Protein AF-0000000082893632 (afdb_homodimer)

Foldseek 3Di:
DDWDPCLVVQQVVVVVQLCVLLFAQDLVSNLVSQQVQAAQFQAWEAEANDIDGGSVVVSVVSSVDNFRGKDKDWDDKDWDTDRQHKIKIKTWIWIDTDPDDIFIKIKIFIWDDDPNGTHTRYMYIDTPDDPD/DDWDPCLVVQQVVVVVQLCVLLFAQDLVSNLVSQQVQAAQFQAWEAEANDIDGGSVVVSVVSSVDNFRGKDKDWDDKDWDTDPQHKIKIKTWIWIDTDPDDIFIKIKIFIWDDDPNGTHTRYMYIDTPDDPD

pLDDT: mean 96.24, std 5.67, range [50.91, 98.96]

Organism: Panagrellus redivivus (NCBI:txid6233)

Nearest PDB structures (foldseek):
  1ask-assembly1_B  TM=9.430E-01  e=9.026E-13  Rattus norvegicus
  1ar0-assembly1_B  TM=9.396E-01  e=1.443E-12  Rattus norvegicus
  1jb5-assembly1_B  TM=9.223E-01  e=3.282E-12  Rattus norvegicus
  1qma-assembly1_A  TM=9.143E-01  e=2.752E-12  Rattus norvegicus
  1jb2-assembly1_B  TM=9.228E-01  e=7.464E-12  Rattus norvegicus

Secondary structure (DSSP, 8-state):
----TTHHHHHHHHHHHHHHHHS-S-HHHHHHHHGGGB-TTT-EEEETTEEEESHHHHHHHHHH---S-EEEEEEEEEEEE-TTS-EEEEEEEEEEETTSPPEEEEEEEEEEEETTEEEEEEEEEEE-----/----TTHHHHHHHHHHHHHHHHS-S-HHHHHHHHGGGB-TTT-EEEETTEEEESHHHHHHHHHH---S-EEEEEEEEEEEE-TTS-EEEEEEEEEEETTSPPEEEEEEEEEEEETTEEEEEEEEEEE-----

Sequence (264 aa):
MAYNPDFATIAEQFVAHYYGTFDVADANQRIAGLSPLYDPTNSYVTFEGNQVCGREAILQRAASLTFREIKRAVTKTDSQPLPDGSVLVSVLGQLKTDDDPINSYTQVFLLRPANGSFFIANEIFRLVLHDLMAYNPDFATIAEQFVAHYYGTFDVADANQRIAGLSPLYDPTNSYVTFEGNQVCGREAILQRAASLTFREIKRAVTKTDSQPLPDGSVLVSVLGQLKTDDDPINSYTQVFLLRPANGSFFIANEIFRLVLHDL

Structure (mmCIF, N/CA/C/O backbone):
data_AF-0000000082893632-model_v1
#
loop_
_entity.id
_entity.type
_entity.pdbx_description
1 polymer 'NTF2-related export protein'
#
loop_
_atom_site.group_PDB
_atom_site.id
_atom_site.type_symbol
_atom_site.label_atom_id
_atom_site.label_alt_id
_atom_site.label_comp_id
_atom_site.label_asym_id
_atom_site.label_entity_id
_atom_site.label_seq_id
_atom_site.pdbx_PDB_ins_code
_atom_site.Cartn_x
_atom_site.Cartn_y
_atom_site.Cartn_z
_atom_site.occupancy
_atom_site.B_iso_or_equiv
_atom_site.auth_seq_id
_atom_site.auth_comp_id
_atom_site.auth_asym_id
_atom_site.auth_atom_id
_atom_site.pdbx_PDB_model_num
ATOM 1 N N . MET A 1 1 ? -21.922 -3.132 -6.876 1 66.11 1 MET A N 1
ATOM 2 C CA . MET A 1 1 ? -20.531 -2.736 -6.672 1 66.11 1 MET A CA 1
ATOM 3 C C . MET A 1 1 ? -20.255 -1.375 -7.302 1 66.11 1 MET A C 1
ATOM 5 O O . MET A 1 1 ? -20.647 -1.123 -8.442 1 66.11 1 MET A O 1
ATOM 9 N N . ALA A 1 2 ? -20.041 -0.383 -6.503 1 84.97 2 ALA A N 1
ATOM 10 C CA . ALA A 1 2 ? -19.888 1.003 -6.938 1 84.97 2 ALA A CA 1
ATOM 11 C C . ALA A 1 2 ? -18.415 1.39 -7.029 1 84.97 2 ALA A C 1
ATOM 13 O O . ALA A 1 2 ? -17.914 2.153 -6.199 1 84.97 2 ALA A O 1
ATOM 14 N N . TYR A 1 3 ? -17.832 0.839 -8.012 1 93.38 3 TYR A N 1
ATOM 15 C CA . TYR A 1 3 ? -16.469 1.276 -8.293 1 93.38 3 TYR A CA 1
ATOM 16 C C . TYR A 1 3 ? -16.454 2.703 -8.828 1 93.38 3 TYR A C 1
ATOM 18 O O . TYR A 1 3 ? -17.238 3.049 -9.714 1 93.38 3 TYR A O 1
ATOM 26 N N . ASN A 1 4 ? -15.635 3.494 -8.217 1 94.47 4 ASN A N 1
ATOM 27 C CA . ASN A 1 4 ? -15.508 4.86 -8.715 1 94.47 4 ASN A CA 1
ATOM 28 C C . ASN A 1 4 ? -14.684 4.914 -9.998 1 94.47 4 ASN A C 1
ATOM 30 O O . ASN A 1 4 ? -13.487 4.623 -9.985 1 94.47 4 ASN A O 1
ATOM 34 N N . PRO A 1 5 ? -15.232 5.249 -11.069 1 94.31 5 PRO A N 1
ATOM 35 C CA . PRO A 1 5 ? -14.49 5.241 -12.332 1 94.31 5 PRO A CA 1
ATOM 36 C C . PRO A 1 5 ? -13.392 6.301 -12.379 1 94.31 5 PRO A C 1
ATOM 38 O O . PRO A 1 5 ? -12.48 6.216 -13.205 1 94.31 5 PRO A O 1
ATOM 41 N N . ASP A 1 6 ? -13.447 7.31 -11.503 1 96.74 6 ASP A N 1
ATOM 42 C CA . ASP A 1 6 ? -12.479 8.402 -11.504 1 96.74 6 ASP A CA 1
ATOM 43 C C . ASP A 1 6 ? -11.397 8.178 -10.449 1 96.74 6 ASP A C 1
ATOM 45 O O . ASP A 1 6 ? -10.783 9.133 -9.969 1 96.74 6 ASP A O 1
ATOM 49 N N . PHE A 1 7 ? -11.209 6.933 -10.05 1 98 7 PHE A N 1
ATOM 50 C CA . PHE A 1 7 ? -10.321 6.625 -8.935 1 98 7 PHE A CA 1
ATOM 51 C C . PHE A 1 7 ? -8.909 7.127 -9.214 1 98 7 PHE A C 1
ATOM 53 O O . PHE A 1 7 ? -8.215 7.579 -8.301 1 98 7 PHE A O 1
ATOM 60 N N . ALA A 1 8 ? -8.439 7.086 -10.469 1 97.87 8 ALA A N 1
ATOM 61 C CA . ALA A 1 8 ? -7.087 7.533 -10.793 1 97.87 8 ALA A CA 1
ATOM 62 C C . ALA A 1 8 ? -6.947 9.041 -10.602 1 97.87 8 ALA A C 1
ATOM 64 O O . ALA A 1 8 ? -5.951 9.513 -10.049 1 97.87 8 ALA A O 1
ATOM 65 N N . THR A 1 9 ? -7.908 9.773 -11.08 1 97.99 9 THR A N 1
ATOM 66 C CA . THR A 1 9 ? -7.916 11.223 -10.919 1 97.99 9 THR A CA 1
ATOM 67 C C . THR A 1 9 ? -7.997 11.603 -9.443 1 97.99 9 THR A C 1
ATOM 69 O O . THR A 1 9 ? -7.285 12.5 -8.987 1 97.99 9 THR A O 1
ATOM 72 N N . ILE A 1 10 ? -8.818 10.918 -8.722 1 98.01 10 ILE A N 1
ATOM 73 C CA . ILE A 1 10 ? -8.964 11.146 -7.289 1 98.01 10 ILE A CA 1
ATOM 74 C C . ILE A 1 10 ? -7.625 10.919 -6.591 1 98.01 10 ILE A C 1
ATOM 76 O O . ILE A 1 10 ? -7.199 11.734 -5.77 1 98.01 10 ILE A O 1
ATOM 80 N N . ALA A 1 11 ? -6.986 9.83 -6.922 1 98.62 11 ALA A N 1
ATOM 81 C CA . ALA A 1 11 ? -5.701 9.497 -6.313 1 98.62 11 ALA A CA 1
ATOM 82 C C . ALA A 1 11 ? -4.671 10.593 -6.573 1 98.62 11 ALA A C 1
ATOM 84 O O . ALA A 1 11 ? -3.985 11.041 -5.651 1 98.62 11 ALA A O 1
ATOM 85 N N . GLU A 1 12 ? -4.565 11.002 -7.792 1 98.28 12 GLU A N 1
ATOM 86 C CA . GLU A 1 12 ? -3.588 12.019 -8.17 1 98.28 12 GLU A CA 1
ATOM 87 C C . GLU A 1 12 ? -3.852 13.334 -7.442 1 98.28 12 GLU A C 1
ATOM 89 O O . GLU A 1 12 ? -2.927 13.95 -6.908 1 98.28 12 GLU A O 1
ATOM 94 N N . GLN A 1 13 ? -5.049 13.761 -7.42 1 98.2 13 GLN A N 1
ATOM 95 C CA . GLN A 1 13 ? -5.422 15.006 -6.756 1 98.2 13 GLN A CA 1
ATOM 96 C C . GLN A 1 13 ? -5.203 14.913 -5.249 1 98.2 13 GLN A C 1
ATOM 98 O O . GLN A 1 13 ? -4.723 15.863 -4.626 1 98.2 13 GLN A O 1
ATOM 103 N N . PHE A 1 14 ? -5.581 13.787 -4.712 1 98.63 14 PHE A N 1
ATOM 104 C CA . PHE A 1 14 ? -5.395 13.584 -3.28 1 98.63 14 PHE A CA 1
ATOM 105 C C . PHE A 1 14 ? -3.918 13.656 -2.911 1 98.63 14 PHE A C 1
ATOM 107 O O . PHE A 1 14 ? -3.546 14.322 -1.942 1 98.63 14 PHE A O 1
ATOM 114 N N . VAL A 1 15 ? -3.09 12.938 -3.626 1 98.81 15 VAL A N 1
ATOM 115 C CA . VAL A 1 15 ? -1.666 12.878 -3.317 1 98.81 15 VAL A CA 1
ATOM 116 C C . VAL A 1 15 ? -1.065 14.281 -3.37 1 98.81 15 VAL A C 1
ATOM 118 O O . VAL A 1 15 ? -0.316 14.676 -2.474 1 98.81 15 VAL A O 1
ATOM 121 N N . ALA A 1 16 ? -1.407 15.01 -4.397 1 98.59 16 ALA A N 1
ATOM 122 C CA . ALA A 1 16 ? -0.938 16.389 -4.512 1 98.59 16 ALA A CA 1
ATOM 123 C C . ALA A 1 16 ? -1.389 17.222 -3.316 1 98.59 16 ALA A C 1
ATOM 125 O O . ALA A 1 16 ? -0.59 17.954 -2.725 1 98.59 16 ALA A O 1
ATOM 126 N N . HIS A 1 17 ? -2.609 17.12 -2.949 1 98.34 17 HIS A N 1
ATOM 127 C CA . HIS A 1 17 ? -3.162 17.864 -1.823 1 98.34 17 HIS A CA 1
ATOM 128 C C . HIS A 1 17 ? -2.496 17.457 -0.513 1 98.34 17 HIS A C 1
ATOM 130 O O . HIS A 1 17 ? -2.1 18.315 0.28 1 98.34 17 HIS A O 1
ATOM 136 N N . TYR A 1 18 ? -2.421 16.192 -0.282 1 98.79 18 TYR A N 1
ATOM 137 C CA . TYR A 1 18 ? -1.853 15.665 0.954 1 98.79 18 TYR A CA 1
ATOM 138 C C . TYR A 1 18 ? -0.428 16.164 1.156 1 98.79 18 TYR A C 1
ATOM 140 O O . TYR A 1 18 ? -0.093 16.695 2.218 1 98.79 18 TYR A O 1
ATOM 148 N N . TYR A 1 19 ? 0.402 15.998 0.152 1 98.67 19 TYR A N 1
ATOM 149 C CA . TYR A 1 19 ? 1.794 16.401 0.317 1 98.67 19 TYR A CA 1
ATOM 150 C C . TYR A 1 19 ? 1.919 17.919 0.382 1 98.67 19 TYR A C 1
ATOM 152 O O . TYR A 1 19 ? 2.785 18.448 1.082 1 98.67 19 TYR A O 1
ATOM 160 N N . GLY A 1 20 ? 1.072 18.64 -0.391 1 97.96 20 GLY A N 1
ATOM 161 C CA . GLY A 1 20 ? 1.023 20.085 -0.235 1 97.96 20 GLY A CA 1
ATOM 162 C C . GLY A 1 20 ? 0.68 20.521 1.177 1 97.96 20 GLY A C 1
ATOM 163 O O . GLY A 1 20 ? 1.126 21.577 1.632 1 97.96 20 GLY A O 1
ATOM 164 N N . THR A 1 21 ? -0.095 19.736 1.883 1 97.89 21 THR A N 1
ATOM 165 C CA . THR A 1 21 ? -0.514 19.994 3.256 1 97.89 21 THR A CA 1
ATOM 166 C C . THR A 1 21 ? 0.559 19.54 4.242 1 97.89 21 THR A C 1
ATOM 168 O O . THR A 1 21 ? 0.866 20.249 5.203 1 97.89 21 THR A O 1
ATOM 171 N N . PHE A 1 22 ? 1.152 18.45 4.042 1 97.95 22 PHE A N 1
ATOM 172 C CA . PHE A 1 22 ? 2.085 17.822 4.971 1 97.95 22 PHE A CA 1
ATOM 173 C C . PHE A 1 22 ? 3.453 18.489 4.898 1 97.95 22 PHE A C 1
ATOM 175 O O . PHE A 1 22 ? 4.104 18.694 5.925 1 97.95 22 PHE A O 1
ATOM 182 N N . ASP A 1 23 ? 3.896 18.741 3.639 1 97.2 23 ASP A N 1
ATOM 183 C CA . ASP A 1 23 ? 5.28 19.149 3.416 1 97.2 23 ASP A CA 1
ATOM 184 C C . ASP A 1 23 ? 5.445 20.655 3.601 1 97.2 23 ASP A C 1
ATOM 186 O O . ASP A 1 23 ? 5.911 21.35 2.696 1 97.2 23 ASP A O 1
ATOM 190 N N . VAL A 1 24 ? 5.022 21.188 4.675 1 95.34 24 VAL A N 1
ATOM 191 C CA . VAL A 1 24 ? 5.187 22.595 5.024 1 95.34 24 VAL A CA 1
ATOM 192 C C . VAL A 1 24 ? 6.109 22.722 6.235 1 95.34 24 VAL A C 1
ATOM 194 O O . VAL A 1 24 ? 6.267 21.773 7.006 1 95.34 24 VAL A O 1
ATOM 197 N N . ALA A 1 25 ? 6.733 23.852 6.425 1 91.4 25 ALA A N 1
ATOM 198 C CA . ALA A 1 25 ? 7.715 24.088 7.48 1 91.4 25 ALA A CA 1
ATOM 199 C C . ALA A 1 25 ? 7.038 24.212 8.842 1 91.4 25 ALA A C 1
ATOM 201 O O . ALA A 1 25 ? 7.557 23.722 9.847 1 91.4 25 ALA A O 1
ATOM 202 N N . ASP A 1 26 ? 5.925 24.804 8.928 1 93.37 26 ASP A N 1
ATOM 203 C CA . ASP A 1 26 ? 5.229 25.082 10.181 1 93.37 26 ASP A CA 1
ATOM 204 C C . ASP A 1 26 ? 4.403 23.878 10.628 1 93.37 26 ASP A C 1
ATOM 206 O O . ASP A 1 26 ? 3.421 23.515 9.976 1 93.37 26 ASP A O 1
ATOM 210 N N . ALA A 1 27 ? 4.7 23.314 11.76 1 91.39 27 ALA A N 1
ATOM 211 C CA . ALA A 1 27 ? 4.043 22.118 12.28 1 91.39 27 ALA A CA 1
ATOM 212 C C . ALA A 1 27 ? 2.569 22.384 12.571 1 91.39 27 ALA A C 1
ATOM 214 O O . ALA A 1 27 ? 1.723 21.508 12.376 1 91.39 27 ALA A O 1
ATOM 215 N N . ASN A 1 28 ? 2.268 23.524 13.069 1 94.45 28 ASN A N 1
ATOM 216 C CA . ASN A 1 28 ? 0.881 23.862 13.369 1 94.45 28 ASN A CA 1
ATOM 217 C C . ASN A 1 28 ? 0.03 23.912 12.104 1 94.45 28 ASN A C 1
ATOM 219 O O . ASN A 1 28 ? -1.118 23.463 12.104 1 94.45 28 ASN A O 1
ATOM 223 N N . GLN A 1 29 ? 0.618 24.529 11.102 1 95.8 29 GLN A N 1
ATOM 224 C CA . GLN A 1 29 ? -0.076 24.553 9.819 1 95.8 29 GLN A CA 1
ATOM 225 C C . GLN A 1 29 ? -0.286 23.141 9.28 1 95.8 29 GLN A C 1
ATOM 227 O O . GLN A 1 29 ? -1.357 22.823 8.759 1 95.8 29 GLN A O 1
ATOM 232 N N . ARG A 1 30 ? 0.687 22.289 9.39 1 96.35 30 ARG A N 1
ATOM 233 C CA . ARG A 1 30 ? 0.614 20.903 8.94 1 96.35 30 ARG A CA 1
ATOM 234 C C . ARG A 1 30 ? -0.515 20.158 9.644 1 96.35 30 ARG A C 1
ATOM 236 O O . ARG A 1 30 ? -1.367 19.551 8.992 1 96.35 30 ARG A O 1
ATOM 243 N N . ILE A 1 31 ? -0.564 20.255 10.927 1 96.53 31 ILE A N 1
ATOM 244 C CA . ILE A 1 31 ? -1.535 19.533 11.742 1 96.53 31 ILE A CA 1
ATOM 245 C C . ILE A 1 31 ? -2.943 20.039 11.437 1 96.53 31 ILE A C 1
ATOM 247 O O . ILE A 1 31 ? -3.878 19.247 11.298 1 96.53 31 ILE A O 1
ATOM 251 N N . ALA A 1 32 ? -3.123 21.323 11.345 1 97.25 32 ALA A N 1
ATOM 252 C CA . ALA A 1 32 ? -4.42 21.924 11.043 1 97.25 32 ALA A CA 1
ATOM 253 C C . ALA A 1 32 ? -4.945 21.445 9.693 1 97.25 32 ALA A C 1
ATOM 255 O O . ALA A 1 32 ? -6.136 21.159 9.549 1 97.25 32 ALA A O 1
ATOM 256 N N . GLY A 1 33 ? -4.072 21.433 8.747 1 97.84 33 GLY A N 1
ATOM 257 C CA . GLY A 1 33 ? -4.457 20.997 7.414 1 97.84 33 GLY A CA 1
ATOM 258 C C . GLY A 1 33 ? -4.789 19.518 7.343 1 97.84 33 GLY A C 1
ATOM 259 O O . GLY A 1 33 ? -5.628 19.103 6.541 1 97.84 33 GLY A O 1
ATOM 260 N N . LEU A 1 34 ? -4.103 18.689 8.121 1 98.37 34 LEU A N 1
ATOM 261 C CA . LEU A 1 34 ? -4.273 17.241 8.089 1 98.37 34 LEU A CA 1
ATOM 262 C C . LEU A 1 34 ? -5.543 16.826 8.825 1 98.37 34 LEU A C 1
ATOM 264 O O . LEU A 1 34 ? -6.129 15.784 8.5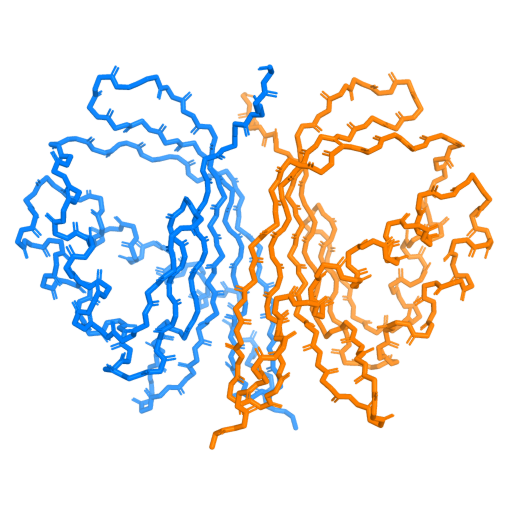22 1 98.37 34 LEU A O 1
ATOM 268 N N . SER A 1 35 ? -5.967 17.602 9.753 1 98.25 35 SER A N 1
ATOM 269 C CA . SER A 1 35 ? -7.024 17.234 10.69 1 98.25 35 SER A CA 1
ATOM 270 C C . SER A 1 35 ? -8.277 16.77 9.955 1 98.25 35 SER A C 1
ATOM 272 O O . SER A 1 35 ? -8.826 15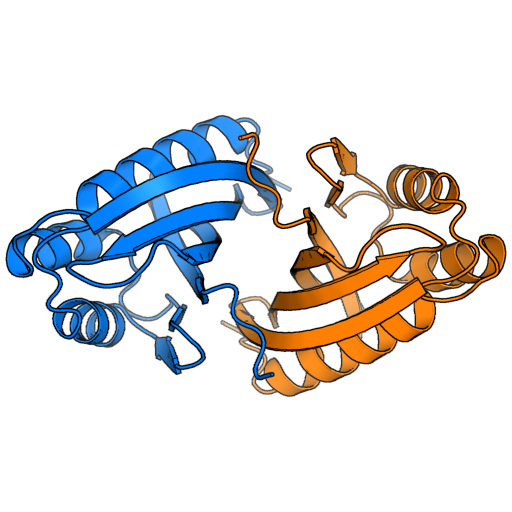.71 10.263 1 98.25 35 SER A O 1
ATOM 274 N N . PRO A 1 36 ? -8.775 17.5 8.965 1 97.49 36 PRO A N 1
ATOM 275 C CA . PRO A 1 36 ? -10.033 17.083 8.34 1 97.49 36 PRO A CA 1
ATOM 276 C C . PRO A 1 36 ? -9.879 15.827 7.485 1 97.49 36 PRO A C 1
ATOM 278 O O . PRO A 1 36 ? -10.874 15.272 7.012 1 97.49 36 PRO A O 1
ATOM 281 N N . LEU A 1 37 ? -8.655 15.366 7.259 1 98.44 37 LEU A N 1
ATOM 282 C CA . LEU A 1 37 ? -8.43 14.247 6.35 1 98.44 37 LEU A CA 1
ATOM 283 C C . LEU A 1 37 ? -8.635 12.916 7.065 1 98.44 37 LEU A C 1
ATOM 285 O O . LEU A 1 37 ? -8.712 11.866 6.422 1 98.44 37 LEU A O 1
ATOM 289 N N . TYR A 1 38 ? -8.702 12.943 8.352 1 98.61 38 TYR A N 1
ATOM 290 C CA . TYR A 1 38 ? -8.782 11.697 9.106 1 98.61 38 TYR A CA 1
ATOM 291 C C . TYR A 1 38 ? -10.095 11.607 9.874 1 98.61 38 TYR A C 1
ATOM 293 O O . TYR A 1 38 ? -10.581 12.609 10.404 1 98.61 38 TYR A O 1
ATOM 301 N N . ASP A 1 39 ? -10.582 10.397 9.944 1 97.7 39 ASP A N 1
ATOM 302 C CA . ASP A 1 39 ? -11.75 10.112 10.771 1 97.7 39 ASP A CA 1
ATOM 303 C C . ASP A 1 39 ? -11.387 10.114 12.254 1 97.7 39 ASP A C 1
ATOM 305 O O . ASP A 1 39 ? -10.346 9.58 12.644 1 97.7 39 ASP A O 1
ATOM 309 N N . PRO A 1 40 ? -12.243 10.641 13.071 1 97.43 40 PRO A N 1
ATOM 310 C CA . PRO A 1 40 ? -11.919 10.752 14.495 1 97.43 40 PRO A CA 1
ATOM 311 C C . PRO A 1 40 ? -11.654 9.397 15.148 1 97.43 40 PRO A C 1
ATOM 313 O O . PRO A 1 40 ? -10.878 9.31 16.103 1 97.43 40 PRO A O 1
ATOM 316 N N . THR A 1 41 ? -12.242 8.33 14.585 1 96.11 41 THR A N 1
ATOM 317 C CA . THR A 1 41 ? -12.196 7.077 15.33 1 96.11 41 THR A CA 1
ATOM 318 C C . THR A 1 41 ? -11.693 5.939 14.446 1 96.11 41 THR A C 1
ATOM 320 O O . THR A 1 41 ? -11.143 4.955 14.945 1 96.11 41 THR A O 1
ATOM 323 N N . ASN A 1 42 ? -11.808 6.114 13.143 1 93.44 42 ASN A N 1
ATOM 324 C CA . ASN A 1 42 ? -11.704 4.915 12.318 1 93.44 42 ASN A CA 1
ATOM 325 C C . ASN A 1 42 ? -10.513 4.991 11.367 1 93.44 42 ASN A C 1
ATOM 327 O O . ASN A 1 42 ? -10.363 4.144 10.484 1 93.44 42 ASN A O 1
ATOM 331 N N . SER A 1 43 ? -9.703 5.998 11.446 1 98.37 43 SER A N 1
ATOM 332 C CA . SER A 1 43 ? -8.495 6.101 10.635 1 98.37 43 SER A CA 1
ATOM 333 C C . SER A 1 43 ? -7.319 5.397 11.303 1 98.37 43 SER A C 1
ATOM 335 O O . SER A 1 43 ? -7.051 5.612 12.487 1 98.37 43 SER A O 1
ATOM 337 N N . TYR A 1 44 ? -6.649 4.541 10.575 1 98.71 44 TYR A N 1
ATOM 338 C CA . TYR A 1 44 ? -5.428 3.882 11.024 1 98.71 44 TYR A CA 1
ATOM 339 C C . TYR A 1 44 ? -4.211 4.422 10.282 1 98.71 44 TYR A C 1
ATOM 341 O O . TYR A 1 44 ? -4.213 4.503 9.051 1 98.71 44 TYR A O 1
ATOM 349 N N . VAL A 1 45 ? -3.181 4.763 11.046 1 98.75 45 VAL A N 1
ATOM 350 C CA . VAL A 1 45 ? -1.923 5.194 10.445 1 98.75 45 VAL A CA 1
ATOM 351 C C . VAL A 1 45 ? -0.767 4.388 11.032 1 98.75 45 VAL A C 1
ATOM 353 O O . VAL A 1 45 ? -0.677 4.214 12.249 1 98.75 45 VAL A O 1
ATOM 356 N N . THR A 1 46 ? 0.038 3.764 10.236 1 98.76 46 THR A N 1
ATOM 357 C CA . THR A 1 46 ? 1.312 3.167 10.62 1 98.76 46 THR A CA 1
ATOM 358 C C . THR A 1 46 ? 2.479 3.95 10.025 1 98.76 46 THR A C 1
ATOM 360 O O . THR A 1 46 ? 2.625 4.023 8.803 1 98.76 46 THR A O 1
ATOM 363 N N . PHE A 1 47 ? 3.221 4.544 10.865 1 97.95 47 PHE A N 1
ATOM 364 C CA . PHE A 1 47 ? 4.395 5.309 10.462 1 97.95 47 PHE A CA 1
ATOM 365 C C . PHE A 1 47 ? 5.672 4.646 10.966 1 97.95 47 PHE A C 1
ATOM 367 O O . PHE A 1 47 ? 5.937 4.631 12.17 1 97.95 47 PHE A O 1
ATOM 374 N N . GLU A 1 48 ? 6.446 4.05 10.053 1 96.65 48 GLU A N 1
ATOM 375 C CA . GLU A 1 48 ? 7.683 3.359 10.403 1 96.65 48 GLU A CA 1
ATOM 376 C C . GLU A 1 48 ? 7.437 2.29 11.464 1 96.65 48 GLU A C 1
ATOM 378 O O . GLU A 1 48 ? 8.174 2.203 12.448 1 96.65 48 GLU A O 1
ATOM 383 N N . GLY A 1 49 ? 6.323 1.6 11.26 1 97.25 49 GLY A N 1
ATOM 384 C CA . GLY A 1 49 ? 6.029 0.449 12.098 1 97.25 49 GLY A CA 1
ATOM 385 C C . GLY A 1 49 ? 5.214 0.798 13.328 1 97.25 49 GLY A C 1
ATOM 386 O O . GLY A 1 49 ? 4.706 -0.09 14.016 1 97.25 49 GLY A O 1
ATOM 387 N N . ASN A 1 50 ? 5.049 2.053 13.641 1 97.6 50 ASN A N 1
ATOM 388 C CA . ASN A 1 50 ? 4.258 2.498 14.784 1 97.6 50 ASN A CA 1
ATOM 389 C C . ASN A 1 50 ? 2.824 2.827 14.379 1 97.6 50 ASN A C 1
ATOM 391 O O . ASN A 1 50 ? 2.592 3.752 13.598 1 97.6 50 ASN A O 1
ATOM 395 N N . GLN A 1 51 ? 1.925 2.118 14.968 1 98.3 51 GLN A N 1
ATOM 396 C CA . GLN A 1 51 ? 0.535 2.235 14.538 1 98.3 51 GLN A CA 1
ATOM 397 C C . GLN A 1 51 ? -0.288 3.031 15.547 1 98.3 51 GLN A C 1
ATOM 399 O O . GLN A 1 51 ? -0.164 2.827 16.756 1 98.3 51 GLN A O 1
ATOM 404 N N . VAL A 1 52 ? -1.103 3.909 15.085 1 98.35 52 VAL A N 1
ATOM 405 C CA . VAL A 1 52 ? -2.064 4.665 15.882 1 98.35 52 VAL A CA 1
ATOM 406 C C . VAL A 1 52 ? -3.419 4.681 15.179 1 98.35 52 VAL A C 1
ATOM 408 O O . VAL A 1 52 ? -3.5 4.457 13.969 1 98.35 52 VAL A O 1
ATOM 411 N N . CYS A 1 53 ? -4.4 4.923 15.879 1 98.13 53 CYS A N 1
ATOM 412 C CA . CYS A 1 53 ? -5.764 4.981 15.365 1 98.13 53 CYS A CA 1
ATOM 413 C C . CYS A 1 53 ? -6.501 6.198 15.911 1 98.13 53 CYS A C 1
ATOM 415 O O . CYS A 1 53 ? -6.349 6.548 17.083 1 98.13 53 CYS A O 1
ATOM 417 N N . GLY A 1 54 ? -7.248 6.818 15.069 1 98.47 54 GLY A N 1
ATOM 418 C CA . GLY A 1 54 ? -8.023 7.982 15.466 1 98.47 54 GLY A CA 1
ATOM 419 C C . GLY A 1 54 ? -7.306 9.294 15.206 1 98.47 54 GLY A C 1
ATOM 420 O O . GLY A 1 54 ? -6.087 9.383 15.367 1 98.47 54 GLY A O 1
ATOM 421 N N . ARG A 1 55 ? -8.077 10.259 14.88 1 98.59 55 ARG A N 1
ATOM 422 C CA . ARG A 1 55 ? -7.555 11.544 14.428 1 98.59 55 ARG A CA 1
ATOM 423 C C . ARG A 1 55 ? -6.632 12.159 15.474 1 98.59 55 ARG A C 1
ATOM 425 O O . ARG A 1 55 ? -5.546 12.642 15.145 1 98.59 55 ARG A O 1
ATOM 432 N N . GLU A 1 56 ? -7.05 12.157 16.718 1 98.37 56 GLU A N 1
ATOM 433 C CA . GLU A 1 56 ? -6.255 12.792 17.765 1 98.37 56 GLU A CA 1
ATOM 434 C C . GLU A 1 56 ? -4.867 12.165 17.86 1 98.37 56 GLU A C 1
ATOM 436 O O . GLU A 1 56 ? -3.86 12.875 17.886 1 98.37 56 GLU A O 1
ATOM 441 N N . ALA A 1 57 ? -4.778 10.865 17.95 1 98.48 57 ALA A N 1
ATOM 442 C CA . ALA A 1 57 ? -3.499 10.166 18.048 1 98.48 57 ALA A CA 1
ATOM 443 C C . ALA A 1 57 ? -2.652 10.395 16.799 1 98.48 57 ALA A C 1
ATOM 445 O O . ALA A 1 57 ? -1.432 10.548 16.888 1 98.48 57 ALA A O 1
ATOM 446 N N . ILE A 1 58 ? -3.293 10.402 15.625 1 98.5 58 ILE A N 1
ATOM 447 C CA . ILE A 1 58 ? -2.607 10.603 14.353 1 98.5 58 ILE A CA 1
ATOM 448 C C . ILE A 1 58 ? -1.999 12.002 14.31 1 98.5 58 ILE A C 1
ATOM 450 O O . ILE A 1 58 ? -0.84 12.171 13.925 1 98.5 58 ILE A O 1
ATOM 454 N N . LEU A 1 59 ? -2.792 12.989 14.727 1 98.01 59 LEU A N 1
ATOM 455 C CA . LEU A 1 59 ? -2.32 14.369 14.704 1 98.01 59 LEU A CA 1
ATOM 456 C C . LEU A 1 59 ? -1.218 14.584 15.736 1 98.01 59 LEU A C 1
ATOM 458 O O . LEU A 1 59 ? -0.299 15.374 15.513 1 98.01 59 LEU A O 1
ATOM 462 N N . GLN A 1 60 ? -1.275 13.905 16.884 1 97.32 60 GLN A N 1
ATOM 463 C CA . GLN A 1 60 ? -0.196 13.962 17.865 1 97.32 60 GLN A CA 1
ATOM 464 C C . GLN A 1 60 ? 1.105 13.415 17.284 1 97.32 60 GLN A C 1
ATOM 466 O O . GLN A 1 60 ? 2.178 13.976 17.514 1 97.32 60 GLN A O 1
ATOM 471 N N . ARG A 1 61 ? 1.02 12.356 16.613 1 96.27 61 ARG A N 1
ATOM 472 C CA . ARG A 1 61 ? 2.193 11.794 15.951 1 96.27 61 ARG A CA 1
ATOM 473 C C . ARG A 1 61 ? 2.761 12.767 14.923 1 96.27 61 ARG A C 1
ATOM 475 O O . ARG A 1 61 ? 3.976 12.964 14.852 1 96.27 61 ARG A O 1
ATOM 482 N N . ALA A 1 62 ? 1.891 13.332 14.109 1 95.17 62 ALA A N 1
ATOM 483 C CA . ALA A 1 62 ? 2.319 14.313 13.116 1 95.17 62 ALA A CA 1
ATOM 484 C C . ALA A 1 62 ? 3.009 15.501 13.78 1 95.17 62 ALA A C 1
ATOM 486 O O . ALA A 1 62 ? 3.995 16.026 13.258 1 95.17 62 ALA A O 1
ATOM 487 N N . ALA A 1 63 ? 2.461 15.892 14.91 1 94.46 63 ALA A N 1
ATOM 488 C CA . ALA A 1 63 ? 2.992 17.038 15.643 1 94.46 63 ALA A CA 1
ATOM 489 C C . ALA A 1 63 ? 4.382 16.739 16.197 1 94.46 63 ALA A C 1
ATOM 491 O O . ALA A 1 63 ? 5.162 17.656 16.463 1 94.46 63 ALA A O 1
ATOM 492 N N . SER A 1 64 ? 4.66 15.486 16.366 1 93.79 64 SER A N 1
ATOM 493 C CA . SER A 1 64 ? 5.952 15.087 16.915 1 93.79 64 SER A CA 1
ATOM 494 C C . SER A 1 64 ? 7.047 15.156 15.857 1 93.79 64 SER A C 1
ATOM 496 O O . SER A 1 64 ? 8.236 15.112 16.182 1 93.79 64 SER A O 1
ATOM 498 N N . LEU A 1 65 ? 6.599 15.224 14.626 1 90.71 65 LEU A N 1
ATOM 499 C CA . LEU A 1 65 ? 7.559 15.348 13.535 1 90.71 65 LEU A CA 1
ATOM 500 C C . LEU A 1 65 ? 8.012 16.794 13.371 1 90.71 65 LEU A C 1
ATOM 502 O O . LEU A 1 65 ? 7.247 17.639 12.899 1 90.71 65 LEU A O 1
ATOM 506 N N . THR A 1 66 ? 9.187 17.237 13.763 1 86.64 66 THR A N 1
ATOM 507 C CA . THR A 1 66 ? 9.636 18.624 13.805 1 86.64 66 THR A CA 1
ATOM 508 C C . THR A 1 66 ? 10.591 18.919 12.652 1 86.64 66 THR A C 1
ATOM 510 O O . THR A 1 66 ? 11.628 19.557 12.846 1 86.64 66 THR A O 1
ATOM 513 N N . PHE A 1 67 ? 10.153 18.485 11.503 1 91.32 67 PHE A N 1
ATOM 514 C CA . PHE A 1 67 ? 10.963 18.796 10.331 1 91.32 67 PHE A CA 1
ATOM 515 C C . PHE A 1 67 ? 10.847 20.271 9.968 1 91.32 67 PHE A C 1
ATOM 517 O O . PHE A 1 67 ? 9.762 20.85 10.041 1 91.32 67 PHE A O 1
ATOM 524 N N . ARG A 1 68 ? 11.939 20.956 9.627 1 89.26 68 ARG A N 1
ATOM 525 C CA . ARG A 1 68 ? 11.956 22.339 9.164 1 89.26 68 ARG A CA 1
ATOM 526 C C . ARG A 1 68 ? 11.85 22.41 7.644 1 89.26 68 ARG A C 1
ATOM 528 O O . ARG A 1 68 ? 11.259 23.345 7.1 1 89.26 68 ARG A O 1
ATOM 535 N N . GLU A 1 69 ? 12.458 21.472 7.016 1 95.58 69 GLU A N 1
ATOM 536 C CA . GLU A 1 69 ? 12.418 21.367 5.561 1 95.58 69 GLU A CA 1
ATOM 537 C C . GLU A 1 69 ? 12.085 19.945 5.119 1 95.58 69 GLU A C 1
ATOM 539 O O . GLU A 1 69 ? 12.669 18.981 5.619 1 95.58 69 GLU A O 1
ATOM 544 N N . ILE A 1 70 ? 11.187 19.86 4.166 1 97.23 70 ILE A N 1
ATOM 545 C CA . ILE A 1 70 ? 10.805 18.587 3.565 1 97.23 70 ILE A CA 1
ATOM 546 C C . ILE A 1 70 ? 10.841 18.704 2.043 1 97.23 70 ILE A C 1
ATOM 548 O O . ILE A 1 70 ? 10.13 19.525 1.46 1 97.23 70 ILE A O 1
ATOM 552 N N . LYS A 1 71 ? 11.682 17.97 1.419 1 97.45 71 LYS A N 1
ATOM 553 C CA . LYS A 1 71 ? 11.753 17.871 -0.036 1 97.45 71 LYS A CA 1
ATOM 554 C C . LYS A 1 71 ? 11.325 16.487 -0.514 1 97.45 71 LYS A C 1
ATOM 556 O O . LYS A 1 71 ? 11.886 15.476 -0.088 1 97.45 71 LYS A O 1
ATOM 561 N N . ARG A 1 72 ? 10.345 16.509 -1.353 1 98.04 72 ARG A N 1
ATOM 562 C CA . ARG A 1 72 ? 9.778 15.247 -1.816 1 98.04 72 ARG A CA 1
ATOM 563 C C . ARG A 1 72 ? 9.74 15.191 -3.34 1 98.04 72 ARG A C 1
ATOM 565 O O . ARG A 1 72 ? 9.403 16.179 -3.995 1 98.04 72 ARG A O 1
ATOM 572 N N . ALA A 1 73 ? 10.104 14.076 -3.916 1 97.87 73 ALA A N 1
ATOM 573 C CA . ALA A 1 73 ? 9.909 13.763 -5.329 1 97.87 73 ALA A CA 1
ATOM 574 C C . ALA A 1 73 ? 9.126 12.464 -5.5 1 97.87 73 ALA A C 1
ATOM 576 O O . ALA A 1 73 ? 9.626 11.384 -5.177 1 97.87 73 ALA A O 1
ATOM 577 N N . VAL A 1 74 ? 7.934 12.602 -5.997 1 98.2 74 VAL A N 1
ATOM 578 C CA . VAL A 1 74 ? 7.12 11.419 -6.256 1 98.2 74 VAL A CA 1
ATOM 579 C C . VAL A 1 74 ? 7.599 10.73 -7.531 1 98.2 74 VAL A C 1
ATOM 581 O O . VAL A 1 74 ? 7.692 11.36 -8.588 1 98.2 74 VAL A O 1
ATOM 584 N N . THR A 1 75 ? 7.931 9.498 -7.456 1 98.25 75 THR A N 1
ATOM 585 C CA . THR A 1 75 ? 8.389 8.729 -8.608 1 98.25 75 THR A CA 1
ATOM 586 C C . THR A 1 75 ? 7.21 8.093 -9.338 1 98.25 75 THR A C 1
ATOM 588 O O . THR A 1 75 ? 7.109 8.184 -10.563 1 98.25 75 THR A O 1
ATOM 591 N N . LYS A 1 76 ? 6.366 7.367 -8.661 1 98.06 76 LYS A N 1
ATOM 592 C CA . LYS A 1 76 ? 5.211 6.676 -9.226 1 98.06 76 LYS A CA 1
ATOM 593 C C . LYS A 1 76 ? 4.029 6.7 -8.261 1 98.06 76 LYS A C 1
ATOM 595 O O . LYS A 1 76 ? 4.214 6.64 -7.044 1 98.06 76 LYS A O 1
ATOM 600 N N . THR A 1 77 ? 2.871 6.829 -8.791 1 98.57 77 THR A N 1
ATOM 601 C CA . THR A 1 77 ? 1.621 6.632 -8.067 1 98.57 77 THR A CA 1
ATOM 602 C C . THR A 1 77 ? 0.751 5.589 -8.763 1 98.57 77 THR A C 1
ATOM 604 O O . THR A 1 77 ? 0.492 5.69 -9.964 1 98.57 77 THR A O 1
ATOM 607 N N . ASP A 1 78 ? 0.387 4.53 -8.083 1 98.83 78 ASP A N 1
ATOM 608 C CA . ASP A 1 78 ? -0.598 3.562 -8.557 1 98.83 78 ASP A CA 1
ATOM 609 C C . ASP A 1 78 ? -1.879 3.632 -7.728 1 98.83 78 ASP A C 1
ATOM 611 O O . ASP A 1 78 ? -1.831 3.882 -6.522 1 98.83 78 ASP A O 1
ATOM 615 N N . SER A 1 79 ? -2.988 3.441 -8.388 1 98.87 79 SER A N 1
ATOM 616 C CA . SER A 1 79 ? -4.25 3.431 -7.655 1 98.87 79 SER A CA 1
ATOM 617 C C . SER A 1 79 ? -5.2 2.372 -8.205 1 98.87 79 SER A C 1
ATOM 619 O O . SER A 1 79 ? -5.043 1.92 -9.341 1 98.87 79 SER A O 1
ATOM 621 N N . GLN A 1 80 ? -6.082 1.941 -7.415 1 98.83 80 GLN A N 1
ATOM 622 C CA . GLN A 1 80 ? -7.095 0.946 -7.75 1 98.83 80 GLN A CA 1
ATOM 623 C C . GLN A 1 80 ? -8.423 1.263 -7.068 1 98.83 80 GLN A C 1
ATOM 625 O O . GLN A 1 80 ? -8.445 1.786 -5.952 1 98.83 80 GLN A O 1
ATOM 630 N N . PRO A 1 81 ? -9.503 0.901 -7.685 1 98.37 81 PRO A N 1
ATOM 631 C CA . PRO A 1 81 ? -10.821 1.11 -7.081 1 98.37 81 PRO A CA 1
ATOM 632 C C . PRO A 1 81 ? -11.248 -0.047 -6.18 1 98.37 81 PRO A C 1
ATOM 634 O O . PRO A 1 81 ? -10.749 -1.165 -6.327 1 98.37 81 PRO A O 1
ATOM 637 N N . LEU A 1 82 ? -12.069 0.183 -5.245 1 97.72 82 LEU A N 1
ATOM 638 C CA . LEU A 1 82 ? -12.762 -0.813 -4.435 1 97.72 82 LEU A CA 1
ATOM 639 C C . LEU A 1 82 ? -14.265 -0.766 -4.686 1 97.72 82 LEU A C 1
ATOM 641 O O . LEU A 1 82 ? -14.782 0.225 -5.206 1 97.72 82 LEU A O 1
ATOM 645 N N . PRO A 1 83 ? -14.943 -1.799 -4.308 1 95.71 83 PRO A N 1
ATOM 646 C CA . PRO A 1 83 ? -16.36 -1.898 -4.664 1 95.71 83 PRO A CA 1
ATOM 647 C C . PRO A 1 83 ? -17.231 -0.902 -3.9 1 95.71 83 PRO A C 1
ATOM 649 O O . PRO A 1 83 ? -18.372 -0.646 -4.292 1 95.71 83 PRO A O 1
ATOM 652 N N . ASP A 1 84 ? -16.785 -0.303 -2.818 1 94.91 84 ASP A N 1
ATOM 653 C CA . ASP A 1 84 ? -17.594 0.629 -2.038 1 94.91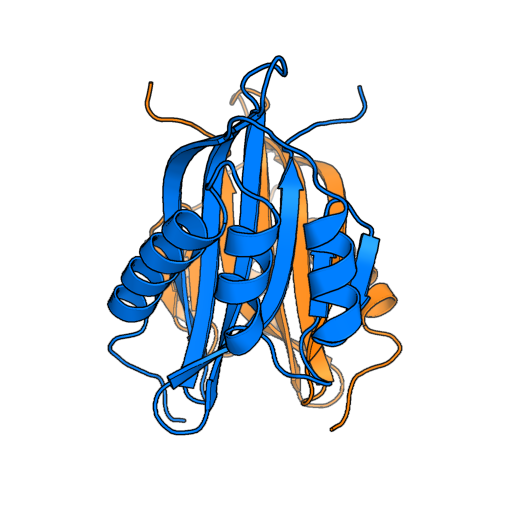 84 ASP A CA 1
ATOM 654 C C . ASP A 1 84 ? -17.279 2.075 -2.413 1 94.91 84 ASP A C 1
ATOM 656 O O . ASP A 1 84 ? -17.652 3.004 -1.692 1 94.91 84 ASP A O 1
ATOM 660 N N . GLY A 1 85 ? -16.498 2.218 -3.49 1 96.29 85 GLY A N 1
ATOM 661 C CA . GLY A 1 85 ? -16.156 3.557 -3.942 1 96.29 85 GLY A CA 1
ATOM 662 C C . GLY A 1 85 ? -14.842 4.06 -3.374 1 96.29 85 GLY A C 1
ATOM 663 O O . GLY A 1 85 ? -14.389 5.154 -3.718 1 96.29 85 GLY A O 1
ATOM 664 N N . SER A 1 86 ? -14.233 3.29 -2.528 1 98.03 86 SER A N 1
ATOM 665 C CA . SER A 1 86 ? -12.93 3.642 -1.973 1 98.03 86 SER A CA 1
ATOM 666 C C . SER A 1 86 ? -11.835 3.549 -3.031 1 98.03 86 SER A C 1
ATOM 668 O O . SER A 1 86 ? -12.048 2.98 -4.103 1 98.03 86 SER A O 1
ATOM 670 N N . VAL A 1 87 ? -10.746 4.163 -2.723 1 98.74 87 VAL A N 1
ATOM 671 C CA . VAL A 1 87 ? -9.602 4.183 -3.629 1 98.74 87 VAL A CA 1
ATOM 672 C C . VAL A 1 87 ? -8.337 3.784 -2.873 1 98.74 87 VAL A C 1
ATOM 674 O O . VAL A 1 87 ? -7.983 4.407 -1.87 1 98.74 87 VAL A O 1
ATOM 677 N N . LEU A 1 88 ? -7.686 2.725 -3.325 1 98.93 88 LEU A N 1
ATOM 678 C CA . LEU A 1 88 ? -6.359 2.354 -2.845 1 98.93 88 LEU A CA 1
ATOM 679 C C . LEU A 1 88 ? -5.275 3.103 -3.613 1 98.93 88 LEU A C 1
ATOM 681 O O . LEU A 1 88 ? -5.283 3.125 -4.845 1 98.93 88 LEU A O 1
ATOM 685 N N . VAL A 1 89 ? -4.394 3.755 -2.896 1 98.95 89 VAL A N 1
ATOM 686 C CA . VAL A 1 89 ? -3.329 4.543 -3.507 1 98.95 89 VAL A CA 1
ATOM 687 C C . VAL A 1 89 ? -1.976 4.102 -2.954 1 98.95 89 VAL A C 1
ATOM 689 O O . VAL A 1 89 ? -1.797 4.004 -1.737 1 98.95 89 VAL A O 1
ATOM 692 N N . SER A 1 90 ? -1.042 3.784 -3.78 1 98.92 90 SER A N 1
ATOM 693 C CA . SER A 1 90 ? 0.335 3.466 -3.417 1 98.92 90 SER A CA 1
ATOM 694 C C . SER A 1 90 ? 1.316 4.444 -4.056 1 98.92 90 SER A C 1
ATOM 696 O O . SER A 1 90 ? 1.307 4.633 -5.274 1 98.92 90 SER A O 1
ATOM 698 N N . VAL A 1 91 ? 2.136 5.065 -3.252 1 98.9 91 VAL A N 1
ATOM 699 C CA . VAL A 1 91 ? 3.085 6.065 -3.73 1 98.9 91 VAL A CA 1
ATOM 700 C C . VAL A 1 91 ? 4.512 5.581 -3.486 1 98.9 91 VAL A C 1
ATOM 702 O O . VAL A 1 91 ? 4.828 5.078 -2.406 1 98.9 91 VAL A O 1
ATOM 705 N N . LEU A 1 92 ? 5.346 5.659 -4.449 1 98.77 92 LEU A N 1
ATOM 706 C CA . LEU A 1 92 ? 6.795 5.501 -4.376 1 98.77 92 LEU A CA 1
ATOM 707 C C . LEU A 1 92 ? 7.501 6.821 -4.667 1 98.77 92 LEU A C 1
ATOM 709 O O . LEU A 1 92 ? 7.17 7.506 -5.638 1 98.77 92 LEU A O 1
ATOM 713 N N . GLY A 1 93 ? 8.434 7.173 -3.829 1 98.61 93 GLY A N 1
ATOM 714 C CA . GLY A 1 93 ? 9.154 8.413 -4.069 1 98.61 93 GLY A CA 1
ATOM 715 C C . GLY A 1 93 ? 10.456 8.507 -3.298 1 98.61 93 GLY A C 1
ATOM 716 O O . GLY A 1 93 ? 10.929 7.512 -2.744 1 98.61 93 GLY A O 1
ATOM 7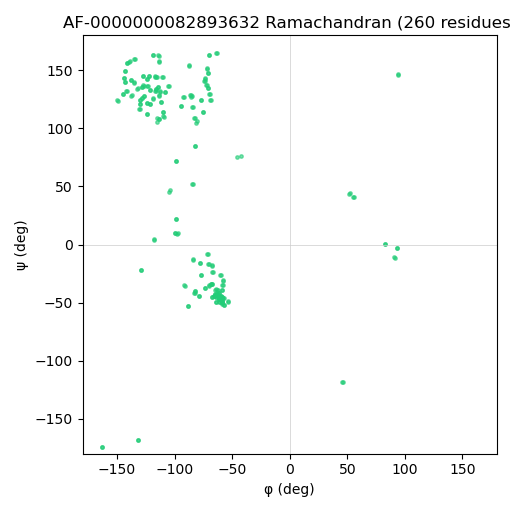17 N N . GLN A 1 94 ? 11.04 9.669 -3.424 1 98.51 94 GLN A N 1
ATOM 718 C CA . GLN A 1 94 ? 12.232 10.032 -2.667 1 98.51 94 GLN A CA 1
ATOM 719 C C . GLN A 1 94 ? 11.949 11.191 -1.716 1 98.51 94 GLN A C 1
ATOM 721 O O . GLN A 1 94 ? 11.183 12.099 -2.047 1 98.51 94 GLN A O 1
ATOM 726 N N . LEU A 1 95 ? 12.577 11.151 -0.565 1 98.1 95 LEU A N 1
ATOM 727 C CA . LEU A 1 95 ? 12.296 12.092 0.513 1 98.1 95 LEU A CA 1
ATOM 728 C C . LEU A 1 95 ? 13.588 12.562 1.174 1 98.1 95 LEU A C 1
ATOM 730 O O . LEU A 1 95 ? 14.463 11.75 1.483 1 98.1 95 LEU A O 1
ATOM 734 N N . LYS A 1 96 ? 13.767 13.82 1.291 1 97.83 96 LYS A N 1
ATOM 735 C CA . LYS A 1 96 ? 14.817 14.436 2.097 1 97.83 96 LYS A CA 1
ATOM 736 C C . LYS A 1 96 ? 14.226 15.359 3.158 1 97.83 96 LYS A C 1
ATOM 738 O O . LYS A 1 96 ? 13.471 16.28 2.837 1 97.83 96 LYS A O 1
ATOM 743 N N . THR A 1 97 ? 14.492 15.095 4.373 1 96.17 97 THR A N 1
ATOM 744 C CA . THR A 1 97 ? 14.088 15.966 5.471 1 96.17 97 THR A CA 1
ATOM 745 C C . THR A 1 97 ? 15.308 16.58 6.152 1 96.17 97 THR A C 1
ATOM 747 O O . THR A 1 97 ? 16.257 15.871 6.493 1 96.17 97 THR A O 1
ATOM 750 N N . ASP A 1 98 ? 15.31 17.867 6.288 1 96.53 98 ASP A N 1
ATOM 751 C CA . ASP A 1 98 ? 16.389 18.608 6.935 1 96.53 98 ASP A CA 1
ATOM 752 C C . ASP A 1 98 ? 17.754 18.138 6.437 1 96.53 98 ASP A C 1
ATOM 754 O O . ASP A 1 98 ? 18.034 18.19 5.237 1 96.53 98 ASP A O 1
ATOM 758 N N . ASP A 1 99 ? 18.591 17.605 7.364 1 95.39 99 ASP A N 1
ATOM 759 C CA . ASP A 1 99 ? 19.957 17.268 6.976 1 95.39 99 ASP A CA 1
ATOM 760 C C . ASP A 1 99 ? 20.093 15.774 6.688 1 95.39 99 ASP A C 1
ATOM 762 O O . ASP A 1 99 ? 21.199 15.278 6.466 1 95.39 99 ASP A O 1
ATOM 766 N N . ASP A 1 100 ? 18.998 15.127 6.634 1 95.1 100 ASP A N 1
ATOM 767 C CA . ASP A 1 100 ? 19.03 13.7 6.331 1 95.1 100 ASP A CA 1
ATOM 768 C C . ASP A 1 100 ? 19.383 13.457 4.866 1 95.1 100 ASP A C 1
ATOM 770 O O . ASP A 1 100 ? 19.185 14.333 4.021 1 95.1 100 ASP A O 1
ATOM 774 N N . PRO A 1 101 ? 19.992 12.337 4.592 1 96.36 101 PRO A N 1
ATOM 775 C CA . PRO A 1 101 ? 20.171 11.998 3.179 1 96.36 101 PRO A CA 1
ATOM 776 C C . PRO A 1 101 ? 18.846 11.788 2.449 1 96.36 101 PRO A C 1
ATOM 778 O O . PRO A 1 101 ? 17.8 11.654 3.089 1 96.36 101 PRO A O 1
ATOM 781 N N . ILE A 1 102 ? 18.897 11.785 1.108 1 97.21 102 ILE A N 1
ATOM 782 C CA . ILE A 1 102 ?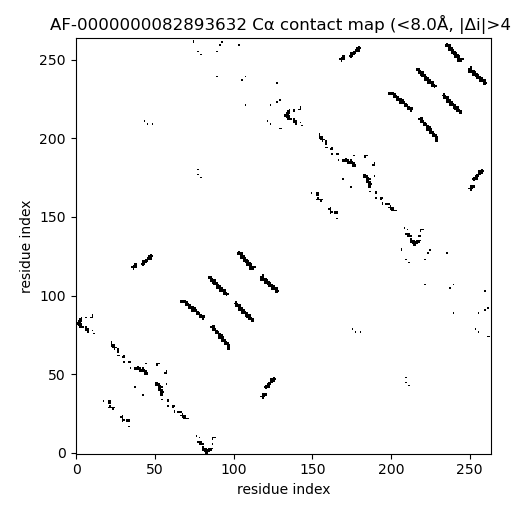 17.736 11.417 0.305 1 97.21 102 ILE A CA 1
ATOM 783 C C . ILE A 1 102 ? 17.444 9.927 0.473 1 97.21 102 ILE A C 1
ATOM 785 O O . ILE A 1 102 ? 18.326 9.089 0.272 1 97.21 102 ILE A O 1
ATOM 789 N N . ASN A 1 103 ? 16.269 9.589 0.863 1 97.34 103 ASN A N 1
ATOM 790 C CA . ASN A 1 103 ? 15.842 8.2 0.998 1 97.34 103 ASN A CA 1
ATOM 791 C C . ASN A 1 103 ? 14.614 7.905 0.142 1 97.34 103 ASN A C 1
ATOM 793 O O . ASN A 1 103 ? 13.75 8.767 -0.029 1 97.34 103 ASN A O 1
ATOM 797 N N . SER A 1 104 ? 14.588 6.705 -0.37 1 98.34 104 SER A N 1
ATOM 798 C CA . SER A 1 104 ? 13.335 6.252 -0.966 1 98.34 104 SER A CA 1
ATOM 799 C C . SER A 1 104 ? 12.281 5.982 0.103 1 98.34 104 SER A C 1
ATOM 801 O O . SER A 1 104 ? 12.612 5.598 1.226 1 98.34 104 SER A O 1
ATOM 803 N N . TYR A 1 105 ? 11.031 6.222 -0.252 1 98.63 105 TYR A N 1
ATOM 804 C CA . TYR A 1 105 ? 9.929 5.917 0.654 1 98.63 105 TYR A CA 1
ATOM 805 C C . TYR A 1 105 ? 8.754 5.308 -0.102 1 98.63 105 TYR A C 1
ATOM 807 O O . TYR A 1 105 ? 8.658 5.442 -1.324 1 98.63 105 TYR A O 1
ATOM 815 N N . THR A 1 106 ? 7.926 4.602 0.572 1 98.81 106 THR A N 1
ATOM 816 C CA . THR A 1 106 ? 6.629 4.129 0.104 1 98.81 106 THR A CA 1
ATOM 817 C C . THR A 1 106 ? 5.516 4.578 1.047 1 98.81 106 THR A C 1
ATOM 819 O O . THR A 1 106 ? 5.707 4.622 2.264 1 98.81 106 THR A O 1
ATOM 822 N N . GLN A 1 107 ? 4.424 4.918 0.495 1 98.91 107 GLN A N 1
ATOM 823 C CA . GLN A 1 107 ? 3.26 5.32 1.278 1 98.91 107 GLN A CA 1
ATOM 824 C C . GLN A 1 107 ? 1.97 4.796 0.655 1 98.91 107 GLN A C 1
ATOM 826 O O . GLN A 1 107 ? 1.779 4.886 -0.56 1 98.91 107 GLN A O 1
ATOM 831 N N . VAL A 1 108 ? 1.12 4.201 1.444 1 98.96 108 VAL A N 1
ATOM 832 C CA . VAL A 1 108 ? -0.153 3.633 1.013 1 98.96 108 VAL A CA 1
ATOM 833 C C . VAL A 1 108 ? -1.306 4.384 1.678 1 98.96 108 VAL A C 1
ATOM 835 O O . VAL A 1 108 ? -1.253 4.683 2.873 1 98.96 108 VAL A O 1
ATOM 838 N N . PHE A 1 109 ? -2.285 4.723 0.884 1 98.96 109 PHE A N 1
ATOM 839 C CA . PHE A 1 109 ? -3.523 5.308 1.385 1 98.96 109 PHE A CA 1
ATOM 840 C C . PHE A 1 109 ? -4.727 4.482 0.948 1 98.96 109 PHE A C 1
ATOM 842 O O . PHE A 1 109 ? -4.793 4.028 -0.196 1 98.96 109 PHE A O 1
ATOM 849 N N . LEU A 1 110 ? -5.613 4.274 1.856 1 98.92 110 LEU A N 1
ATOM 850 C CA . LEU A 1 110 ? -6.968 3.872 1.496 1 98.92 110 LEU A CA 1
ATOM 851 C C . LEU A 1 110 ? -7.959 5.001 1.764 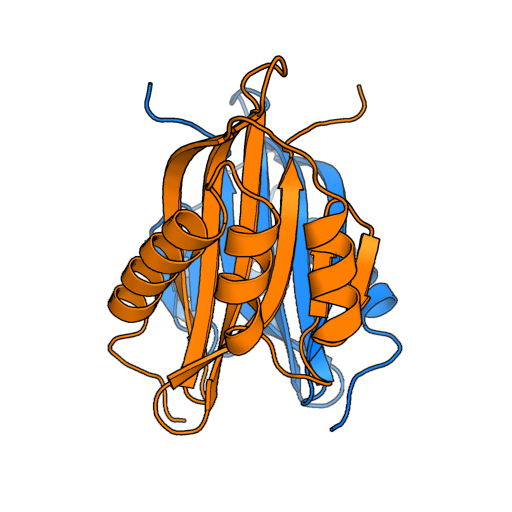1 98.92 110 LEU A C 1
ATOM 853 O O . LEU A 1 110 ? -8.204 5.356 2.919 1 98.92 110 LEU A O 1
ATOM 857 N N . LEU A 1 111 ? -8.46 5.581 0.678 1 98.8 111 LEU A N 1
ATOM 858 C CA . LEU A 1 111 ? -9.405 6.69 0.744 1 98.8 111 LEU A CA 1
ATOM 859 C C . LEU A 1 111 ? -10.842 6.181 0.73 1 98.8 111 LEU A C 1
ATOM 861 O O . LEU A 1 111 ? -11.235 5.443 -0.177 1 98.8 111 LEU A O 1
ATOM 865 N N . ARG A 1 112 ? -11.596 6.583 1.663 1 97.92 112 ARG A N 1
ATOM 866 C CA . ARG A 1 112 ? -12.992 6.167 1.748 1 97.92 112 ARG A CA 1
ATOM 867 C C . ARG A 1 112 ? -13.93 7.352 1.544 1 97.92 112 ARG A C 1
ATOM 869 O O . ARG A 1 112 ? -13.711 8.428 2.104 1 97.92 112 ARG A O 1
ATOM 876 N N . PRO A 1 113 ? -14.933 7.113 0.751 1 96.65 113 PRO A N 1
ATOM 877 C CA . PRO A 1 113 ? -15.874 8.214 0.533 1 96.65 113 PRO A CA 1
ATOM 878 C C . PRO A 1 113 ? -16.726 8.514 1.764 1 96.65 113 PRO A C 1
ATOM 880 O O . PRO A 1 113 ? -17.138 7.593 2.473 1 96.65 113 PRO A O 1
ATOM 883 N N . ALA A 1 114 ? -16.841 9.791 2.074 1 93.64 114 ALA A N 1
ATOM 884 C CA . ALA A 1 114 ? -17.716 10.265 3.144 1 93.64 114 ALA A CA 1
ATOM 885 C C . ALA A 1 114 ? -18.245 11.663 2.841 1 93.64 114 ALA A C 1
ATOM 887 O O . ALA A 1 114 ? -17.467 12.605 2.672 1 93.64 114 ALA A O 1
ATOM 888 N N . ASN A 1 115 ? -19.569 11.782 2.834 1 91.16 115 ASN A N 1
ATOM 889 C CA . ASN A 1 115 ? -20.239 13.071 2.699 1 91.16 115 ASN A CA 1
ATOM 890 C C . ASN A 1 115 ? -19.723 13.846 1.49 1 91.16 115 ASN A C 1
ATOM 892 O O . ASN A 1 115 ? -19.323 15.005 1.615 1 91.16 115 ASN A O 1
ATOM 896 N N . GLY A 1 116 ? -19.539 13.193 0.299 1 89.7 116 GLY A N 1
ATOM 897 C CA . GLY A 1 116 ? -19.145 13.852 -0.936 1 89.7 116 GLY A CA 1
ATOM 898 C C . GLY A 1 116 ? -17.649 14.082 -1.039 1 89.7 116 GLY A C 1
ATOM 899 O O . GLY A 1 116 ? -17.18 14.741 -1.97 1 89.7 116 GLY A O 1
ATOM 900 N N . SER A 1 117 ? -16.913 13.693 -0.084 1 94.5 117 SER A N 1
ATOM 901 C CA . SER A 1 117 ? -15.455 13.762 -0.077 1 94.5 117 SER A CA 1
ATOM 902 C C . SER A 1 117 ? -14.841 12.436 0.359 1 94.5 117 SER A C 1
ATOM 904 O O . SER A 1 117 ? -15.462 11.381 0.214 1 94.5 117 SER A O 1
ATOM 906 N N . PHE A 1 118 ? -13.568 12.512 0.614 1 97.53 118 PHE A N 1
ATOM 907 C CA . PHE A 1 118 ? -12.851 11.324 1.062 1 97.53 118 PHE A CA 1
ATOM 908 C C . PHE A 1 118 ? -12.087 11.606 2.349 1 97.53 118 PHE A C 1
ATOM 910 O O . PHE A 1 118 ? -11.656 12.737 2.587 1 97.53 118 PHE A O 1
ATOM 917 N N . PHE A 1 119 ? -12.021 10.662 3.159 1 98.31 119 PHE A N 1
ATOM 918 C CA . PHE A 1 119 ? -11.068 10.699 4.261 1 98.31 119 PHE A CA 1
ATOM 919 C C . PHE A 1 119 ? -10.086 9.537 4.166 1 98.31 119 PHE A C 1
ATOM 921 O O . PHE A 1 119 ? -10.322 8.576 3.431 1 98.31 119 PHE A O 1
ATOM 928 N N . ILE A 1 120 ? -8.983 9.627 4.861 1 98.85 120 ILE A N 1
ATOM 929 C CA . ILE A 1 120 ? -7.988 8.563 4.929 1 98.85 120 ILE A CA 1
ATOM 930 C C . ILE A 1 120 ? -8.407 7.531 5.973 1 98.85 120 ILE A C 1
ATOM 932 O O . ILE A 1 120 ? -8.349 7.797 7.176 1 98.85 120 ILE A O 1
ATOM 936 N N . ALA A 1 121 ? -8.779 6.418 5.474 1 98.69 121 ALA A N 1
ATOM 937 C CA . ALA A 1 121 ? -9.153 5.34 6.386 1 98.69 121 ALA A CA 1
ATOM 938 C C . ALA A 1 121 ? -7.921 4.594 6.889 1 98.69 121 ALA A C 1
ATOM 940 O O . ALA A 1 121 ? -7.854 4.209 8.059 1 98.69 121 ALA A O 1
ATOM 941 N N . ASN A 1 122 ? -6.99 4.375 6.032 1 98.93 122 ASN A N 1
ATOM 942 C CA . ASN A 1 122 ? -5.734 3.701 6.343 1 98.93 122 ASN A CA 1
ATOM 943 C C . ASN A 1 122 ? -4.547 4.392 5.678 1 98.93 122 ASN A C 1
ATOM 945 O O . ASN A 1 122 ? -4.64 4.828 4.529 1 98.93 122 ASN A O 1
ATOM 949 N N . GLU A 1 123 ? -3.477 4.449 6.368 1 98.96 123 GLU A N 1
ATOM 950 C CA . GLU A 1 123 ? -2.228 5.019 5.871 1 98.96 123 GLU A CA 1
ATOM 951 C C . GLU A 1 123 ? -1.021 4.256 6.409 1 98.96 123 GLU A C 1
ATOM 953 O O . GLU A 1 123 ? -0.924 4.004 7.612 1 98.96 123 GLU A O 1
ATOM 958 N N . ILE A 1 124 ? -0.108 3.854 5.551 1 98.93 124 ILE A N 1
ATOM 959 C CA . ILE A 1 124 ? 1.134 3.198 5.946 1 98.93 124 ILE A CA 1
ATOM 960 C C . ILE A 1 124 ? 2.318 3.881 5.265 1 98.93 124 ILE A C 1
ATOM 962 O O . ILE A 1 124 ? 2.331 4.043 4.043 1 98.93 124 ILE A O 1
ATOM 966 N N . PHE A 1 125 ? 3.251 4.325 6.033 1 98.8 125 PHE A N 1
ATOM 967 C CA . PHE A 1 125 ? 4.446 4.993 5.533 1 98.8 125 PHE A CA 1
ATOM 968 C C . PHE A 1 125 ? 5.704 4.252 5.971 1 98.8 125 PHE A C 1
ATOM 970 O O . PHE A 1 125 ? 5.848 3.903 7.145 1 98.8 125 PHE A O 1
ATOM 977 N N . ARG A 1 126 ? 6.658 4.018 5.003 1 98.37 126 ARG A N 1
ATOM 978 C CA . ARG A 1 126 ? 7.974 3.474 5.324 1 98.37 126 ARG A CA 1
ATOM 979 C C . ARG A 1 126 ? 9.053 4.097 4.445 1 98.37 126 ARG A C 1
ATOM 981 O O . ARG A 1 126 ? 8.858 4.266 3.24 1 98.37 126 ARG A O 1
ATOM 988 N N . LEU A 1 127 ? 10.225 4.37 5.12 1 97.95 127 LEU A N 1
ATOM 989 C CA . LEU A 1 127 ? 11.45 4.552 4.348 1 97.95 127 LEU A CA 1
ATOM 990 C C . LEU A 1 127 ? 11.957 3.217 3.811 1 97.95 127 LEU A C 1
ATOM 992 O O . LEU A 1 127 ? 11.798 2.181 4.461 1 97.95 127 LEU A O 1
ATOM 996 N N . VAL A 1 128 ? 12.489 3.244 2.617 1 98.19 128 VAL A N 1
ATOM 997 C CA . VAL A 1 128 ? 13.036 2.027 2.027 1 98.19 128 VAL A CA 1
ATOM 998 C C . VAL A 1 128 ? 14.452 1.792 2.548 1 98.19 128 VAL A C 1
ATOM 1000 O O . VAL A 1 128 ? 15.43 2.146 1.886 1 98.19 128 VAL A O 1
ATOM 1003 N N . LEU A 1 129 ? 14.515 1.195 3.653 1 96.74 129 LEU A N 1
ATOM 1004 C CA . LEU A 1 129 ? 15.757 0.852 4.336 1 96.74 129 LEU A CA 1
ATOM 1005 C C . LEU A 1 129 ? 15.778 -0.625 4.717 1 96.74 129 LEU A C 1
ATOM 1007 O O . LEU A 1 129 ? 14.761 -1.174 5.147 1 96.74 129 LEU A O 1
ATOM 1011 N N . HIS A 1 130 ? 16.972 -1.245 4.444 1 94.31 130 HIS A N 1
ATOM 1012 C CA . HIS A 1 130 ? 17.099 -2.67 4.728 1 94.31 130 HIS A CA 1
ATOM 1013 C C . HIS A 1 130 ? 18.134 -2.924 5.819 1 94.31 130 HIS A C 1
ATOM 1015 O O . HIS A 1 130 ? 19.145 -2.223 5.897 1 94.31 130 HIS A O 1
ATOM 1021 N N . ASP A 1 131 ? 17.703 -3.32 7.028 1 76.17 131 ASP A N 1
ATOM 1022 C CA . ASP A 1 131 ? 18.619 -3.58 8.135 1 76.17 131 ASP A CA 1
ATOM 1023 C C . ASP A 1 131 ? 19.809 -4.42 7.677 1 76.17 131 ASP A C 1
ATOM 1025 O O . ASP A 1 131 ? 19.632 -5.518 7.146 1 76.17 131 ASP A O 1
ATOM 1029 N N . LEU A 1 132 ? 20.794 -3.832 6.944 1 50.91 132 LEU A N 1
ATOM 1030 C CA . LEU A 1 132 ? 22.003 -4.624 6.751 1 50.91 132 LEU A CA 1
ATOM 1031 C C . LEU A 1 132 ? 22.577 -5.075 8.089 1 50.91 132 LEU A C 1
ATOM 1033 O O . LEU A 1 132 ? 22.439 -4.376 9.096 1 50.91 132 LEU A O 1
ATOM 1037 N N . MET B 1 1 ? -18.962 -2.391 12.993 1 66.39 1 MET B N 1
ATOM 1038 C CA . MET B 1 1 ? -17.634 -2.454 12.39 1 66.39 1 MET B CA 1
ATOM 1039 C C . MET B 1 1 ? -16.875 -3.686 12.872 1 66.39 1 MET B C 1
ATOM 1041 O O . MET B 1 1 ? -16.853 -3.978 14.069 1 66.39 1 MET B O 1
ATOM 1045 N N . ALA B 1 2 ? -16.669 -4.625 12.012 1 84.96 2 ALA B N 1
ATOM 1046 C CA . ALA B 1 2 ? -16.064 -5.916 12.328 1 84.96 2 ALA B CA 1
ATOM 1047 C C . ALA B 1 2 ? -14.582 -5.933 11.963 1 84.96 2 ALA B C 1
ATOM 1049 O O . ALA B 1 2 ? -14.182 -6.588 10.998 1 84.96 2 ALA B O 1
ATOM 1050 N N . TYR B 1 3 ? -13.884 -5.227 12.749 1 93.44 3 TYR B N 1
ATOM 1051 C CA . TYR B 1 3 ? -12.436 -5.308 12.591 1 93.44 3 TYR B CA 1
ATOM 1052 C C . TYR B 1 3 ? -11.914 -6.667 13.041 1 93.44 3 TYR B C 1
ATOM 1054 O O . TYR B 1 3 ? -12.291 -7.162 14.106 1 93.44 3 TYR B O 1
ATOM 1062 N N . ASN B 1 4 ? -11.155 -7.248 12.191 1 94.5 4 ASN B N 1
ATOM 1063 C CA . ASN B 1 4 ? -10.558 -8.522 12.576 1 94.5 4 ASN B CA 1
ATOM 1064 C C . ASN B 1 4 ? -9.408 -8.327 13.56 1 94.5 4 ASN B C 1
ATOM 1066 O O . ASN B 1 4 ? -8.374 -7.757 13.208 1 94.5 4 ASN B O 1
ATOM 1070 N N . PRO B 1 5 ? -9.52 -8.75 14.725 1 94.22 5 PRO B N 1
ATOM 1071 C CA . PRO B 1 5 ? -8.467 -8.513 15.715 1 94.22 5 PRO B CA 1
ATOM 1072 C C . PRO B 1 5 ? -7.18 -9.272 15.401 1 94.22 5 PRO B C 1
ATOM 1074 O O . PRO B 1 5 ? -6.116 -8.934 15.925 1 94.22 5 PRO B O 1
ATOM 1077 N N . ASP B 1 6 ? -7.232 -10.302 14.553 1 96.75 6 ASP B N 1
ATOM 1078 C CA . ASP B 1 6 ? -6.07 -11.124 14.23 1 96.75 6 ASP B CA 1
ATOM 1079 C C . ASP B 1 6 ? -5.436 -10.684 12.912 1 96.75 6 ASP B C 1
ATOM 1081 O O . ASP B 1 6 ? -4.781 -11.48 12.236 1 96.75 6 ASP B O 1
ATOM 1085 N N . PHE B 1 7 ? -5.694 -9.442 12.517 1 98.02 7 PHE B N 1
ATOM 1086 C CA . PHE B 1 7 ? -5.279 -8.969 11.202 1 98.02 7 PHE B CA 1
ATOM 1087 C C . PHE B 1 7 ? -3.771 -9.105 11.029 1 98.02 7 PHE B C 1
ATOM 1089 O O . PHE B 1 7 ? -3.291 -9.409 9.935 1 98.02 7 PHE B O 1
ATOM 1096 N N . ALA B 1 8 ? -2.968 -8.909 12.085 1 97.9 8 ALA B N 1
ATOM 1097 C CA . ALA B 1 8 ? -1.515 -9.003 11.976 1 97.9 8 ALA B CA 1
ATOM 1098 C C . ALA B 1 8 ? -1.077 -10.438 11.697 1 97.9 8 ALA B C 1
ATOM 1100 O O . ALA B 1 8 ? -0.208 -10.676 10.854 1 97.9 8 ALA B O 1
ATOM 1101 N N . THR B 1 9 ? -1.654 -11.364 12.413 1 98 9 THR B N 1
ATOM 1102 C CA . THR B 1 9 ? -1.357 -12.778 12.207 1 98 9 THR B CA 1
ATOM 1103 C C . THR B 1 9 ? -1.778 -13.221 10.809 1 98 9 THR B C 1
ATOM 1105 O O . THR B 1 9 ? -1.039 -13.938 10.131 1 98 9 THR B O 1
ATOM 1108 N N . ILE B 1 10 ? -2.914 -12.786 10.394 1 98.02 10 ILE B N 1
ATOM 1109 C CA . ILE B 1 10 ? -3.418 -13.097 9.061 1 98.02 10 ILE B CA 1
ATOM 1110 C C . ILE B 1 10 ? -2.443 -12.578 8.007 1 98.02 10 ILE B C 1
ATOM 1112 O O . ILE B 1 10 ? -2.095 -13.296 7.067 1 98.02 10 ILE B O 1
ATOM 1116 N N . ALA B 1 11 ? -2.014 -11.355 8.17 1 98.64 11 ALA B N 1
ATOM 1117 C CA . ALA B 1 11 ? -1.087 -10.745 7.221 1 98.64 11 ALA B CA 1
ATOM 1118 C C . ALA B 1 11 ? 0.206 -11.55 7.124 1 98.64 11 ALA B C 1
ATOM 1120 O O . ALA B 1 11 ? 0.674 -11.855 6.024 1 98.64 11 ALA B O 1
ATOM 1121 N N . GLU B 1 12 ? 0.765 -11.874 8.242 1 98.29 12 GLU B N 1
ATOM 1122 C CA . GLU B 1 12 ? 2.026 -12.608 8.277 1 98.29 12 GLU B CA 1
ATOM 1123 C C . GLU B 1 12 ? 1.887 -13.976 7.614 1 98.29 12 GLU B C 1
ATOM 1125 O O . GLU B 1 12 ? 2.735 -14.371 6.811 1 98.29 12 GLU B O 1
ATOM 1130 N N . GLN B 1 13 ? 0.878 -14.678 7.93 1 98.22 13 GLN B N 1
ATOM 1131 C CA . GLN B 1 13 ? 0.64 -16.001 7.363 1 98.22 13 GLN B CA 1
ATOM 1132 C C . GLN B 1 13 ? 0.373 -15.917 5.863 1 98.22 13 GLN B C 1
ATOM 1134 O O . GLN B 1 13 ? 0.864 -16.744 5.092 1 98.22 13 GLN B O 1
ATOM 1139 N N . PHE B 1 14 ? -0.41 -14.935 5.503 1 98.62 14 PHE B N 1
ATOM 1140 C CA . PHE B 1 14 ? -0.711 -14.748 4.088 1 98.62 14 PHE B CA 1
ATOM 1141 C C . PHE B 1 14 ? 0.562 -14.475 3.296 1 98.62 14 PHE B C 1
ATOM 1143 O O . PHE B 1 14 ? 0.781 -15.07 2.239 1 98.62 14 PHE B O 1
ATOM 1150 N N . VAL B 1 15 ? 1.364 -13.55 3.753 1 98.81 15 VAL B N 1
ATOM 1151 C CA . VAL B 1 15 ? 2.574 -13.159 3.037 1 98.81 15 VAL B CA 1
ATOM 1152 C C . VAL B 1 15 ? 3.484 -14.373 2.859 1 98.81 15 VAL B C 1
ATOM 1154 O O . VAL B 1 15 ? 4.006 -14.609 1.767 1 98.81 15 VAL B O 1
ATOM 1157 N N . ALA B 1 16 ? 3.647 -15.126 3.914 1 98.6 16 ALA B N 1
ATOM 1158 C CA . ALA B 1 16 ? 4.449 -16.345 3.835 1 98.6 16 ALA B CA 1
ATOM 1159 C C . ALA B 1 16 ? 3.881 -17.308 2.797 1 98.6 16 ALA B C 1
ATOM 1161 O O . ALA B 1 16 ? 4.621 -17.846 1.97 1 98.6 16 ALA B O 1
ATOM 1162 N N . HIS B 1 17 ? 2.621 -17.518 2.812 1 98.35 17 HIS B N 1
ATOM 1163 C CA . HIS B 1 17 ? 1.957 -18.416 1.875 1 98.35 17 HIS B CA 1
ATOM 1164 C C . HIS B 1 17 ? 2.085 -17.91 0.442 1 98.35 17 HIS B C 1
ATOM 1166 O O . HIS B 1 17 ? 2.423 -18.676 -0.463 1 98.35 17 HIS B O 1
ATOM 1172 N N . TYR B 1 18 ? 1.784 -16.668 0.253 1 98.8 18 TYR B N 1
ATOM 1173 C CA . TYR B 1 18 ? 1.814 -16.067 -1.075 1 98.8 18 TYR B CA 1
ATOM 1174 C C . TYR B 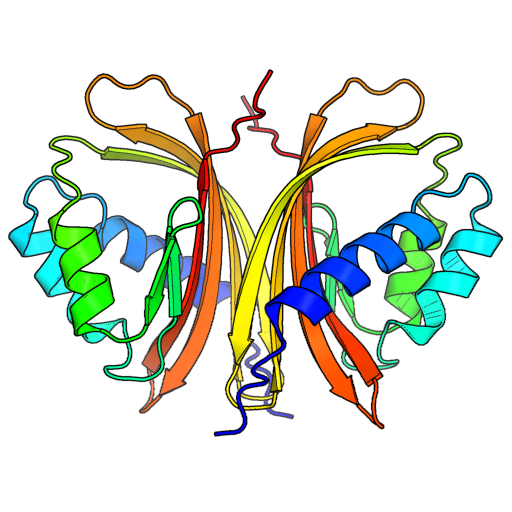1 18 ? 3.192 -16.213 -1.71 1 98.8 18 TYR B C 1
ATOM 1176 O O . TYR B 1 18 ? 3.314 -16.685 -2.843 1 98.8 18 TYR B O 1
ATOM 1184 N N . TYR B 1 19 ? 4.214 -15.816 -0.995 1 98.68 19 TYR B N 1
ATOM 1185 C CA . TYR B 1 19 ? 5.548 -15.877 -1.582 1 98.68 19 TYR B CA 1
ATOM 1186 C C . TYR B 1 19 ? 6.01 -17.32 -1.739 1 98.68 19 TYR B C 1
ATOM 1188 O O . TYR B 1 19 ? 6.729 -17.649 -2.685 1 98.68 19 TYR B O 1
ATOM 1196 N N . GLY B 1 20 ? 5.629 -18.196 -0.783 1 97.97 20 GLY B N 1
ATOM 1197 C CA . GLY B 1 20 ? 5.886 -19.614 -0.974 1 97.97 20 GLY B CA 1
ATOM 1198 C C . GLY B 1 20 ? 5.256 -20.17 -2.238 1 97.97 20 GLY B C 1
ATOM 1199 O O . GLY B 1 20 ? 5.789 -21.101 -2.845 1 97.97 20 GLY B O 1
ATOM 1200 N N . THR B 1 21 ? 4.138 -19.624 -2.644 1 97.91 21 THR B N 1
ATOM 1201 C CA . THR B 1 21 ? 3.404 -20.025 -3.84 1 97.91 21 THR B CA 1
ATOM 1202 C C . THR B 1 21 ? 3.993 -19.363 -5.082 1 97.91 21 THR B C 1
ATOM 1204 O O . THR B 1 21 ? 4.16 -20.012 -6.118 1 97.91 21 THR B O 1
ATOM 1207 N N . PHE B 1 22 ? 4.346 -18.156 -5.03 1 97.96 22 PHE B N 1
ATOM 1208 C CA . PHE B 1 22 ? 4.782 -17.356 -6.169 1 97.96 22 PHE B CA 1
ATOM 1209 C C . PHE B 1 22 ? 6.229 -17.67 -6.529 1 97.96 22 PHE B C 1
ATOM 1211 O O . PHE B 1 22 ? 6.577 -17.75 -7.708 1 97.96 22 PHE B O 1
ATOM 1218 N N . ASP B 1 23 ? 7.06 -17.755 -5.471 1 97.24 23 ASP B N 1
ATOM 1219 C CA . ASP B 1 23 ? 8.504 -17.81 -5.681 1 97.24 23 ASP B CA 1
ATOM 1220 C C . ASP B 1 23 ? 8.964 -19.238 -5.963 1 97.24 23 ASP B C 1
ATOM 1222 O O . ASP B 1 23 ? 9.829 -19.767 -5.261 1 97.24 23 ASP B O 1
ATOM 1226 N N . VAL B 1 24 ? 8.387 -19.893 -6.876 1 95.47 24 VAL B N 1
ATOM 1227 C CA . VAL B 1 24 ? 8.776 -21.231 -7.311 1 95.47 24 VAL B CA 1
ATOM 1228 C C . VAL B 1 24 ? 9.304 -21.176 -8.742 1 95.47 24 VAL B C 1
ATOM 1230 O O . VAL B 1 24 ? 8.999 -20.242 -9.488 1 95.47 24 VAL B O 1
ATOM 1233 N N . ALA B 1 25 ? 10.097 -22.137 -9.16 1 91.65 25 ALA B N 1
ATOM 1234 C CA . ALA B 1 25 ? 10.752 -22.168 -10.465 1 91.65 25 ALA B CA 1
ATOM 1235 C C . ALA B 1 25 ? 9.755 -22.498 -11.572 1 91.65 25 ALA B C 1
ATOM 1237 O O . ALA B 1 25 ? 9.823 -21.934 -12.667 1 91.65 25 ALA B O 1
ATOM 1238 N N . ASP B 1 26 ? 8.839 -23.345 -11.34 1 93.45 26 ASP B N 1
ATOM 1239 C CA . ASP B 1 26 ? 7.894 -23.825 -12.343 1 93.45 26 ASP B CA 1
ATOM 1240 C C . ASP B 1 26 ? 6.708 -22.873 -12.48 1 93.45 26 ASP B C 1
ATOM 1242 O O . ASP B 1 26 ? 5.905 -22.737 -11.555 1 93.45 26 ASP B O 1
ATOM 1246 N N . ALA B 1 27 ? 6.52 -22.303 -13.629 1 91.38 27 ALA B N 1
ATOM 1247 C CA . ALA B 1 27 ? 5.47 -21.321 -13.885 1 91.38 27 ALA B CA 1
ATOM 1248 C C . ALA B 1 27 ? 4.086 -21.948 -13.738 1 91.38 27 ALA B C 1
ATOM 1250 O O . ALA B 1 27 ? 3.149 -21.296 -13.269 1 91.38 27 ALA B O 1
ATOM 1251 N N . ASN B 1 28 ? 3.921 -23.136 -14.17 1 94.42 28 ASN B N 1
ATOM 1252 C CA . ASN B 1 28 ? 2.632 -23.811 -14.06 1 94.42 28 ASN B CA 1
ATOM 1253 C C . ASN B 1 28 ? 2.231 -24.019 -12.603 1 94.42 28 ASN B C 1
ATOM 1255 O O . ASN B 1 28 ? 1.062 -23.863 -12.247 1 94.42 28 ASN B O 1
ATOM 1259 N N . GLN B 1 29 ? 3.223 -24.442 -11.838 1 95.8 29 GLN B N 1
ATOM 1260 C CA . GLN B 1 29 ? 2.967 -24.587 -10.409 1 95.8 29 GLN B CA 1
ATOM 1261 C C . GLN B 1 29 ? 2.593 -23.249 -9.779 1 95.8 29 GLN B C 1
ATOM 1263 O O . GLN B 1 29 ? 1.68 -23.179 -8.953 1 95.8 29 GLN B O 1
ATOM 1268 N N . ARG B 1 30 ? 3.26 -22.189 -10.138 1 96.36 30 ARG B N 1
ATOM 1269 C CA . ARG B 1 30 ? 2.99 -20.846 -9.635 1 96.36 30 ARG B CA 1
ATOM 1270 C C . ARG B 1 30 ? 1.559 -20.423 -9.946 1 96.36 30 ARG B C 1
ATOM 1272 O O . ARG B 1 30 ? 0.818 -20.015 -9.049 1 96.36 30 ARG B O 1
ATOM 1279 N N . ILE B 1 31 ? 1.153 -20.576 -11.166 1 96.57 31 ILE B N 1
ATOM 1280 C CA . ILE B 1 31 ? -0.16 -20.143 -11.632 1 96.57 31 ILE B CA 1
ATOM 1281 C C . ILE B 1 31 ? -1.248 -20.963 -10.943 1 96.57 31 ILE B C 1
ATOM 1283 O O . ILE B 1 31 ? -2.261 -20.415 -10.501 1 96.57 31 ILE B O 1
ATOM 1287 N N . ALA B 1 32 ? -1.074 -22.241 -10.848 1 97.29 32 ALA B N 1
ATOM 1288 C CA . ALA B 1 32 ? -2.037 -23.126 -10.199 1 97.29 32 ALA B CA 1
ATOM 1289 C C . ALA B 1 32 ? -2.239 -22.74 -8.737 1 97.29 32 ALA B C 1
ATOM 1291 O O . ALA B 1 32 ? -3.366 -22.746 -8.236 1 97.29 32 ALA B O 1
ATOM 1292 N N . GLY B 1 33 ? -1.151 -22.484 -8.089 1 97.87 33 GLY B N 1
ATOM 1293 C CA . GLY B 1 33 ? -1.218 -22.108 -6.686 1 97.87 33 GLY B CA 1
ATOM 1294 C C . GLY B 1 33 ? -1.863 -20.754 -6.461 1 97.87 33 GLY B C 1
ATOM 1295 O O . GLY B 1 33 ? -2.501 -20.527 -5.431 1 97.87 33 GLY B O 1
ATOM 1296 N N . LEU B 1 34 ? -1.659 -19.813 -7.38 1 98.4 34 LEU B N 1
ATOM 1297 C CA . LEU B 1 34 ? -2.158 -18.449 -7.243 1 98.4 34 LEU B CA 1
ATOM 1298 C C . LEU B 1 34 ? -3.65 -18.382 -7.553 1 98.4 34 LEU B C 1
ATOM 1300 O O . LEU B 1 34 ? -4.354 -17.504 -7.049 1 98.4 34 LEU B O 1
ATOM 1304 N N . SER B 1 35 ? -4.131 -19.267 -8.344 1 98.27 35 SER B N 1
ATOM 1305 C CA . SER B 1 35 ? -5.473 -19.199 -8.912 1 98.27 35 SER B CA 1
ATOM 1306 C C . SER B 1 35 ? -6.527 -19.023 -7.824 1 98.27 35 SER B C 1
ATOM 1308 O O . SER B 1 35 ? -7.382 -18.14 -7.917 1 98.27 35 SER B O 1
ATOM 1310 N N . PRO B 1 36 ? -6.516 -19.814 -6.756 1 97.5 36 PRO B N 1
ATOM 1311 C CA . PRO B 1 36 ? -7.595 -19.688 -5.773 1 97.5 36 PRO B CA 1
ATOM 1312 C C . PRO B 1 36 ? -7.501 -18.402 -4.955 1 97.5 36 PRO B C 1
ATOM 1314 O O . PRO B 1 36 ? -8.416 -18.083 -4.191 1 97.5 36 PRO B O 1
ATOM 1317 N N . LEU B 1 37 ? -6.414 -17.653 -5.079 1 98.43 37 LEU B N 1
ATOM 1318 C CA . LEU B 1 37 ? -6.203 -16.481 -4.236 1 98.43 37 LEU B CA 1
ATOM 1319 C C . LEU B 1 37 ? -6.923 -15.264 -4.807 1 98.43 37 LEU B C 1
ATOM 1321 O O . LEU B 1 37 ? -7.052 -14.24 -4.132 1 98.43 37 LEU B O 1
ATOM 1325 N N . TYR B 1 38 ? -7.366 -15.36 -6.014 1 98.61 38 TYR B N 1
ATOM 1326 C CA . TYR B 1 38 ? -7.963 -14.198 -6.663 1 98.61 38 TYR B CA 1
ATOM 1327 C C . TYR B 1 38 ? -9.426 -14.455 -7.002 1 98.61 38 TYR B C 1
ATOM 1329 O O . TYR B 1 38 ? -9.793 -15.564 -7.398 1 98.61 38 TYR B O 1
ATOM 1337 N N . ASP B 1 39 ? -10.186 -13.395 -6.882 1 97.7 39 ASP B N 1
ATOM 1338 C CA . ASP B 1 39 ? -11.579 -13.43 -7.316 1 97.7 39 ASP B CA 1
ATOM 1339 C C . ASP B 1 39 ? -11.681 -13.4 -8.839 1 97.7 39 ASP B C 1
ATOM 1341 O O . ASP B 1 39 ? -10.963 -12.647 -9.5 1 97.7 39 ASP B O 1
ATOM 1345 N N . PRO B 1 40 ? -12.588 -14.146 -9.384 1 97.44 40 PRO B N 1
ATOM 1346 C CA . PRO B 1 40 ? -12.682 -14.231 -10.843 1 97.44 40 PRO B CA 1
ATOM 1347 C C . PRO B 1 40 ? -12.955 -12.877 -11.496 1 97.44 40 PRO B C 1
ATOM 1349 O O . PRO B 1 40 ? -12.544 -12.643 -12.635 1 97.44 40 PRO B O 1
ATOM 1352 N N . THR B 1 41 ? -13.585 -11.957 -10.745 1 96.11 41 THR B N 1
ATOM 1353 C CA . THR B 1 41 ? -14.069 -10.758 -11.422 1 96.11 41 THR B CA 1
ATOM 1354 C C . THR B 1 41 ? -13.607 -9.501 -10.69 1 96.11 41 THR B C 1
ATOM 1356 O O . THR B 1 41 ? -13.473 -8.437 -11.299 1 96.11 41 THR B O 1
ATOM 1359 N N . ASN B 1 42 ? -13.288 -9.653 -9.416 1 93.39 42 ASN B N 1
ATOM 1360 C CA . ASN B 1 42 ? -13.236 -8.431 -8.62 1 93.39 42 ASN B CA 1
ATOM 1361 C C . ASN B 1 42 ? -11.835 -8.179 -8.071 1 93.39 42 ASN B C 1
ATOM 1363 O O . ASN B 1 42 ? -11.637 -7.28 -7.251 1 93.39 42 ASN B O 1
ATOM 1367 N N . SER B 1 43 ? -10.875 -8.968 -8.413 1 98.35 43 SER B N 1
ATOM 1368 C CA . SER B 1 43 ? -9.494 -8.746 -7.997 1 98.35 43 SER B CA 1
ATOM 1369 C C . SER B 1 43 ? -8.772 -7.806 -8.957 1 98.35 43 SER B C 1
ATOM 1371 O O . SER B 1 43 ? -8.822 -7.996 -10.174 1 98.35 43 SER B O 1
ATOM 1373 N N . TYR B 1 44 ? -8.149 -6.786 -8.437 1 98.71 44 TYR B N 1
ATOM 1374 C CA . TYR B 1 44 ? -7.313 -5.869 -9.203 1 98.71 44 TYR B CA 1
ATOM 1375 C C . TYR B 1 44 ? -5.838 -6.072 -8.875 1 98.71 44 TYR B C 1
ATOM 1377 O O . TYR B 1 44 ? -5.455 -6.102 -7.703 1 98.71 44 TYR B O 1
ATOM 1385 N N . VAL B 1 45 ? -5.029 -6.189 -9.917 1 98.75 45 VAL B N 1
ATOM 1386 C CA . VAL B 1 45 ? -3.585 -6.285 -9.733 1 98.75 45 VAL B CA 1
ATOM 1387 C C . VAL B 1 45 ? -2.882 -5.247 -10.605 1 98.75 45 VAL B C 1
ATOM 1389 O O . VAL B 1 45 ? -3.202 -5.101 -11.787 1 98.75 45 VAL B O 1
ATOM 1392 N N . THR B 1 46 ? -2.056 -4.418 -10.066 1 98.76 46 THR B N 1
ATOM 1393 C CA . THR B 1 46 ? -1.135 -3.546 -10.787 1 98.76 46 THR B CA 1
ATOM 1394 C C . THR B 1 46 ? 0.307 -4.003 -10.593 1 98.76 46 THR B C 1
ATOM 1396 O O . THR B 1 46 ? 0.819 -4.002 -9.472 1 98.76 46 THR B O 1
ATOM 1399 N N . PHE B 1 47 ? 0.898 -4.428 -11.635 1 97.91 47 PHE B N 1
ATOM 1400 C CA . PHE B 1 47 ? 2.288 -4.87 -11.627 1 97.91 47 PHE B CA 1
ATOM 1401 C C . PHE B 1 47 ? 3.158 -3.938 -12.461 1 97.91 47 PHE B C 1
ATOM 1403 O O . PHE B 1 47 ? 3.048 -3.91 -13.688 1 97.91 47 PHE B O 1
ATOM 1410 N N . GLU B 1 48 ? 3.989 -3.132 -11.796 1 96.64 48 GLU B N 1
ATOM 1411 C CA . GLU B 1 48 ? 4.861 -2.176 -12.471 1 96.64 48 GLU B CA 1
ATOM 1412 C C . GLU B 1 48 ? 4.06 -1.235 -13.367 1 96.64 48 GLU B C 1
ATOM 1414 O O . GLU B 1 48 ? 4.426 -1.008 -14.522 1 96.64 48 GLU B O 1
ATOM 1419 N N . GLY B 1 49 ? 2.933 -0.835 -12.825 1 97.27 49 GLY B N 1
ATOM 1420 C CA . GLY B 1 49 ? 2.135 0.181 -13.491 1 97.27 49 GLY B CA 1
ATOM 1421 C C . GLY B 1 49 ? 1.099 -0.397 -14.436 1 97.27 49 GLY B C 1
ATOM 1422 O O . GLY B 1 49 ? 0.214 0.318 -14.909 1 97.27 49 GLY B O 1
ATOM 1423 N N . ASN B 1 50 ? 1.156 -1.664 -14.739 1 97.61 50 ASN B N 1
ATOM 1424 C CA . ASN B 1 50 ? 0.191 -2.324 -15.611 1 97.61 50 ASN B CA 1
ATOM 1425 C C . ASN B 1 50 ? -0.934 -2.976 -14.811 1 97.61 50 ASN B C 1
ATOM 1427 O O . ASN B 1 50 ? -0.694 -3.904 -14.037 1 97.61 50 ASN B O 1
ATOM 1431 N N . GLN B 1 51 ? -2.113 -2.529 -15.072 1 98.29 51 GLN B N 1
ATOM 1432 C CA . GLN B 1 51 ? -3.241 -2.964 -14.255 1 98.29 51 GLN B CA 1
ATOM 1433 C C . GLN B 1 51 ? -4.108 -3.971 -15.006 1 98.29 51 GLN B C 1
ATOM 1435 O O . GLN B 1 51 ? -4.397 -3.787 -16.191 1 98.29 51 GLN B O 1
ATOM 1440 N N . VAL B 1 52 ? -4.515 -5 -14.361 1 98.35 52 VAL B N 1
ATOM 1441 C CA . VAL B 1 52 ? -5.455 -5.995 -14.866 1 98.35 52 VAL B CA 1
ATOM 1442 C C . VAL B 1 52 ? -6.496 -6.314 -13.795 1 98.35 52 VAL B C 1
ATOM 1444 O O . VAL B 1 52 ? -6.269 -6.07 -12.608 1 98.35 52 VAL B O 1
ATOM 1447 N N . CYS B 1 53 ? -7.546 -6.812 -14.182 1 98.13 53 CYS B N 1
ATOM 1448 C CA . CYS B 1 53 ? -8.638 -7.18 -13.287 1 98.13 53 CYS B CA 1
ATOM 1449 C C . CYS B 1 53 ? -9.188 -8.558 -13.636 1 98.13 53 CYS B C 1
ATOM 1451 O O . CYS B 1 53 ? -9.308 -8.903 -14.812 1 98.13 53 CYS B O 1
ATOM 1453 N N . GLY B 1 54 ? -9.482 -9.304 -12.624 1 98.47 54 GLY B N 1
ATOM 1454 C CA . GLY B 1 54 ? -10.036 -10.635 -12.815 1 98.47 54 GLY B 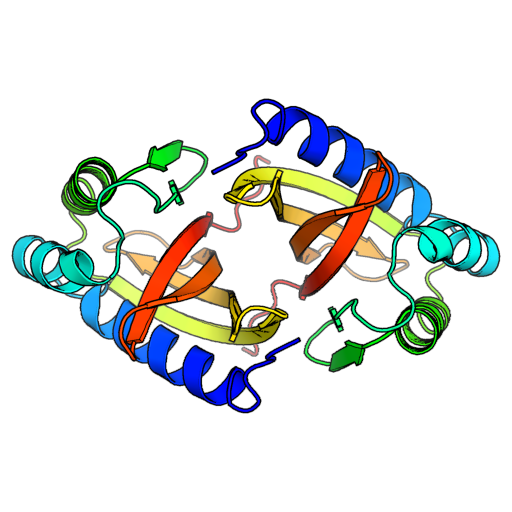CA 1
ATOM 1455 C C . GLY B 1 54 ? -8.981 -11.725 -12.826 1 98.47 54 GLY B C 1
ATOM 1456 O O . GLY B 1 54 ? -7.879 -11.524 -13.339 1 98.47 54 GLY B O 1
ATOM 1457 N N . ARG B 1 55 ? -9.363 -12.836 -12.333 1 98.6 55 ARG B N 1
ATOM 1458 C CA . ARG B 1 55 ? -8.437 -13.94 -12.102 1 98.6 55 ARG B CA 1
ATOM 1459 C C . ARG B 1 55 ? -7.745 -14.355 -13.396 1 98.6 55 ARG B C 1
ATOM 1461 O O . ARG B 1 55 ? -6.527 -14.548 -13.42 1 98.6 55 ARG B O 1
ATOM 1468 N N . GLU B 1 56 ? -8.5 -14.504 -14.467 1 98.38 56 GLU B N 1
ATOM 1469 C CA . GLU B 1 56 ? -7.921 -14.967 -15.725 1 98.38 56 GLU B CA 1
ATOM 1470 C C . GLU B 1 56 ? -6.817 -14.029 -16.203 1 98.38 56 GLU B C 1
ATOM 1472 O O . GLU B 1 56 ? -5.723 -14.476 -16.553 1 98.38 56 GLU B O 1
ATOM 1477 N N . ALA B 1 57 ? -7.077 -12.744 -16.261 1 98.48 57 ALA B N 1
ATOM 1478 C CA . ALA B 1 57 ? -6.093 -11.762 -16.708 1 98.48 57 ALA B CA 1
ATOM 1479 C C . ALA B 1 57 ? -4.884 -11.733 -15.776 1 98.48 57 ALA B C 1
ATOM 1481 O O . ALA B 1 57 ? -3.746 -11.591 -16.23 1 98.48 57 ALA B O 1
ATOM 1482 N N . ILE B 1 58 ? -5.13 -11.853 -14.472 1 98.51 58 ILE B N 1
ATOM 1483 C CA . ILE B 1 58 ? -4.071 -11.837 -13.469 1 98.51 58 ILE B CA 1
ATOM 1484 C C . ILE B 1 58 ? -3.16 -13.047 -13.66 1 98.51 58 ILE B C 1
ATOM 1486 O O . ILE B 1 58 ? -1.933 -12.918 -13.643 1 98.51 58 ILE B O 1
ATOM 1490 N N . LEU B 1 59 ? -3.777 -14.212 -13.859 1 98.02 59 LEU B N 1
ATOM 1491 C CA . LEU B 1 59 ? -3.003 -15.437 -14.028 1 98.02 59 LEU B CA 1
ATOM 1492 C C . LEU B 1 59 ? -2.239 -15.42 -15.348 1 98.02 59 LEU B C 1
ATOM 1494 O O . LEU B 1 59 ? -1.133 -15.958 -15.437 1 98.02 59 LEU B O 1
ATOM 1498 N N . GLN B 1 60 ? -2.794 -14.815 -16.407 1 97.32 60 GLN B N 1
ATOM 1499 C CA . GLN B 1 60 ? -2.073 -14.646 -17.664 1 97.32 60 GLN B CA 1
ATOM 1500 C C . GLN B 1 60 ? -0.83 -13.781 -17.473 1 97.32 60 GLN B C 1
ATOM 1502 O O . GLN B 1 60 ? 0.229 -14.074 -18.032 1 97.32 60 GLN B O 1
ATOM 1507 N N . ARG B 1 61 ? -0.963 -12.75 -16.763 1 96.25 61 ARG B N 1
ATOM 1508 C CA . ARG B 1 61 ? 0.18 -11.897 -16.457 1 96.25 61 ARG B CA 1
ATOM 1509 C C . ARG B 1 61 ? 1.244 -12.664 -15.679 1 96.25 61 ARG B C 1
ATOM 1511 O O . ARG B 1 61 ? 2.435 -12.56 -15.977 1 96.25 61 ARG B O 1
ATOM 1518 N N . ALA B 1 62 ? 0.82 -13.395 -14.678 1 95.26 62 ALA B N 1
ATOM 1519 C CA . ALA B 1 62 ? 1.746 -14.206 -13.892 1 95.26 62 ALA B CA 1
ATOM 1520 C C . ALA B 1 62 ? 2.471 -15.219 -14.774 1 95.26 62 ALA B C 1
ATOM 1522 O O . ALA B 1 62 ? 3.665 -15.468 -14.59 1 95.26 62 ALA B O 1
ATOM 1523 N N . ALA B 1 63 ? 1.717 -15.772 -15.695 1 94.51 63 ALA B N 1
ATOM 1524 C CA . ALA B 1 63 ? 2.264 -16.784 -16.595 1 94.51 63 ALA B CA 1
ATOM 1525 C C . ALA B 1 63 ? 3.314 -16.182 -17.525 1 94.51 63 ALA B C 1
ATOM 1527 O O . ALA B 1 63 ? 4.175 -16.895 -18.044 1 94.51 63 ALA B O 1
ATOM 1528 N N . SER B 1 64 ? 3.217 -14.906 -17.727 1 93.82 64 SER B N 1
ATOM 1529 C CA . SER B 1 64 ? 4.154 -14.231 -18.619 1 93.82 64 SER B CA 1
ATOM 1530 C C . SER B 1 64 ? 5.496 -13.996 -17.934 1 93.82 64 SER B C 1
ATOM 1532 O O . SER B 1 64 ? 6.489 -13.681 -18.595 1 93.82 64 SER B O 1
ATOM 1534 N N . LEU B 1 65 ? 5.469 -14.119 -16.626 1 90.82 65 LEU B N 1
ATOM 1535 C CA . LEU B 1 65 ? 6.71 -13.974 -15.873 1 90.82 65 LEU B CA 1
ATOM 1536 C C . LEU B 1 65 ? 7.523 -15.263 -15.911 1 90.82 65 LEU B C 1
ATOM 1538 O O . LEU B 1 65 ? 7.149 -16.256 -15.282 1 90.82 65 LEU B O 1
ATOM 1542 N N . THR B 1 66 ? 8.623 -15.416 -16.632 1 86.83 66 THR B N 1
ATOM 1543 C CA . THR B 1 66 ? 9.36 -16.653 -16.866 1 86.83 66 THR B CA 1
ATOM 1544 C C . THR B 1 66 ? 10.646 -16.681 -16.045 1 86.83 66 THR B C 1
ATOM 1546 O O . THR B 1 66 ? 11.696 -17.095 -16.539 1 86.83 66 THR B O 1
ATOM 1549 N N . PHE B 1 67 ? 10.467 -16.297 -14.816 1 91.5 67 PHE B N 1
ATOM 1550 C CA . PHE B 1 67 ? 11.632 -16.363 -13.941 1 91.5 67 PHE B CA 1
ATOM 1551 C C . PHE B 1 67 ? 11.976 -17.809 -13.607 1 91.5 67 PHE B C 1
ATOM 1553 O O . PHE B 1 67 ? 11.085 -18.625 -13.362 1 91.5 67 PHE B O 1
ATOM 1560 N N . ARG B 1 68 ? 13.258 -18.19 -13.619 1 89.74 68 ARG B N 1
ATOM 1561 C CA . ARG B 1 68 ? 13.737 -19.512 -13.232 1 89.74 68 ARG B CA 1
ATOM 1562 C C . ARG B 1 68 ? 14.114 -19.547 -11.754 1 89.74 68 ARG B C 1
ATOM 1564 O O . ARG B 1 68 ? 13.966 -20.578 -11.094 1 89.74 68 ARG B O 1
ATOM 1571 N N . GLU B 1 69 ? 14.629 -18.472 -11.296 1 95.76 69 GLU B N 1
ATOM 1572 C CA . GLU B 1 69 ? 15.001 -18.324 -9.893 1 95.76 69 GLU B CA 1
ATOM 1573 C C . GLU B 1 69 ? 14.486 -17.006 -9.321 1 95.76 69 GLU B C 1
ATOM 1575 O O . GLU B 1 69 ? 14.651 -15.95 -9.936 1 95.76 69 GLU B O 1
ATOM 1580 N N . ILE B 1 70 ? 13.914 -17.102 -8.155 1 97.29 70 ILE B N 1
ATOM 1581 C CA . ILE B 1 70 ? 13.436 -15.935 -7.422 1 97.29 70 ILE B CA 1
ATOM 1582 C C . ILE B 1 70 ? 13.951 -15.982 -5.985 1 97.29 70 ILE B C 1
ATOM 1584 O O . ILE B 1 70 ? 13.657 -16.924 -5.244 1 97.29 70 ILE B O 1
ATOM 1588 N N . LYS B 1 71 ? 14.735 -15.054 -5.611 1 97.49 71 LYS B N 1
ATOM 1589 C CA . LYS B 1 71 ? 15.211 -14.885 -4.241 1 97.49 71 LYS B CA 1
ATOM 1590 C C . LYS B 1 71 ? 14.624 -13.628 -3.606 1 97.49 71 LYS B C 1
ATOM 1592 O O . LYS B 1 71 ? 14.779 -12.527 -4.139 1 97.49 71 LYS B O 1
ATOM 1597 N N . ARG B 1 72 ? 13.971 -13.85 -2.527 1 98.05 72 ARG B N 1
ATOM 1598 C CA . ARG B 1 72 ? 13.277 -12.747 -1.87 1 98.05 72 ARG B CA 1
ATOM 1599 C C . ARG B 1 72 ? 13.683 -12.64 -0.404 1 98.05 72 ARG B C 1
ATOM 1601 O O . ARG B 1 72 ? 13.812 -13.653 0.286 1 98.05 72 ARG B O 1
ATOM 1608 N N . ALA B 1 73 ? 13.924 -11.448 0.078 1 97.88 73 ALA B N 1
ATOM 1609 C CA . ALA B 1 73 ? 14.091 -11.134 1.495 1 97.88 73 ALA B CA 1
ATOM 1610 C C . ALA B 1 73 ? 13.103 -10.058 1.938 1 97.88 73 ALA B C 1
ATOM 1612 O O . ALA B 1 73 ? 13.203 -8.903 1.518 1 97.88 73 ALA B O 1
ATOM 1613 N N . VAL B 1 74 ? 12.188 -10.465 2.766 1 98.2 74 VAL B N 1
ATOM 1614 C CA . VAL B 1 74 ? 11.224 -9.506 3.298 1 98.2 74 VAL B CA 1
ATOM 1615 C C . VAL B 1 74 ? 11.877 -8.675 4.401 1 98.2 74 VAL B C 1
ATOM 1617 O O . VAL B 1 74 ? 12.427 -9.225 5.358 1 98.2 74 VAL B O 1
ATOM 1620 N N . THR B 1 75 ? 11.864 -7.395 4.283 1 98.27 75 THR B N 1
ATOM 1621 C CA . THR B 1 75 ? 12.439 -6.497 5.279 1 98.27 75 THR B CA 1
ATOM 1622 C C . THR B 1 75 ? 11.408 -6.145 6.348 1 98.27 75 THR B C 1
ATOM 1624 O O . THR B 1 75 ? 11.696 -6.222 7.544 1 98.27 75 THR B O 1
ATOM 1627 N N . LYS B 1 76 ? 10.249 -5.672 5.979 1 98.11 76 LYS B N 1
ATOM 1628 C CA . LYS B 1 76 ? 9.18 -5.267 6.887 1 98.11 76 LYS B CA 1
ATOM 1629 C C . LYS B 1 76 ? 7.81 -5.613 6.311 1 98.11 76 LYS B C 1
ATOM 1631 O O . LYS B 1 76 ? 7.606 -5.547 5.097 1 98.11 76 LYS B O 1
ATOM 1636 N N . THR B 1 77 ? 6.93 -6.007 7.144 1 98.57 77 THR B N 1
ATOM 1637 C CA . THR B 1 77 ? 5.511 -6.144 6.831 1 98.57 77 THR B CA 1
ATOM 1638 C C . THR B 1 77 ? 4.663 -5.318 7.793 1 98.57 77 THR B C 1
ATOM 1640 O O . THR B 1 77 ? 4.802 -5.438 9.012 1 98.57 77 THR B O 1
ATOM 1643 N N . ASP B 1 78 ? 3.875 -4.395 7.297 1 98.84 78 ASP B N 1
ATOM 1644 C CA . ASP B 1 78 ? 2.871 -3.675 8.076 1 98.84 78 ASP B CA 1
ATOM 1645 C C . ASP B 1 78 ? 1.459 -4.08 7.66 1 98.84 78 ASP B C 1
ATOM 1647 O O . ASP B 1 78 ? 1.207 -4.354 6.485 1 98.84 78 ASP B O 1
ATOM 1651 N N . SER B 1 79 ? 0.575 -4.139 8.625 1 98.87 79 SER B N 1
ATOM 1652 C CA . SER B 1 79 ? -0.81 -4.461 8.297 1 98.87 79 SER B CA 1
ATOM 1653 C C . SER B 1 79 ? -1.782 -3.642 9.141 1 98.87 79 SER B C 1
ATOM 1655 O O . SER B 1 79 ? -1.41 -3.121 10.194 1 98.87 79 SER B O 1
ATOM 1657 N N . GLN B 1 80 ? -2.932 -3.465 8.668 1 98.84 80 GLN B N 1
ATOM 1658 C CA . GLN B 1 80 ? -4.011 -2.734 9.325 1 98.84 80 GLN B CA 1
ATOM 1659 C C . GLN B 1 80 ? -5.363 -3.389 9.054 1 98.84 80 GLN B C 1
ATOM 1661 O O . GLN B 1 80 ? -5.585 -3.944 7.976 1 98.84 80 GLN B O 1
ATOM 1666 N N . PRO B 1 81 ? -6.262 -3.277 9.972 1 98.39 81 PRO B N 1
ATOM 1667 C CA . PRO B 1 81 ? -7.608 -3.821 9.778 1 98.39 81 PRO B CA 1
ATOM 1668 C C . PRO B 1 81 ? -8.549 -2.835 9.089 1 98.39 81 PRO B C 1
ATOM 1670 O O . PRO B 1 81 ? -8.318 -1.623 9.131 1 98.39 81 PRO B O 1
ATOM 1673 N N . LEU B 1 82 ? -9.524 -3.29 8.422 1 97.74 82 LEU B N 1
ATOM 1674 C CA . LEU B 1 82 ? -10.644 -2.521 7.89 1 97.74 82 LEU B CA 1
ATOM 1675 C C . LEU B 1 82 ? -11.949 -2.918 8.572 1 97.74 82 LEU B C 1
ATOM 1677 O O . LEU B 1 82 ? -12.033 -3.984 9.187 1 97.74 82 LEU B O 1
ATOM 1681 N N . PRO B 1 83 ? -12.926 -2.09 8.458 1 95.77 83 PRO B N 1
ATOM 1682 C CA . PRO B 1 83 ? -14.156 -2.322 9.219 1 95.77 83 PRO B CA 1
ATOM 1683 C C . PRO B 1 83 ? -14.944 -3.529 8.715 1 95.77 83 PRO B C 1
ATOM 1685 O O . PRO B 1 83 ? -15.814 -4.043 9.423 1 95.77 83 PRO B O 1
ATOM 1688 N N . ASP B 1 84 ? -14.718 -4.042 7.534 1 94.93 84 ASP B N 1
ATOM 1689 C CA . ASP B 1 84 ? -15.471 -5.172 6.999 1 94.93 84 ASP B CA 1
ATOM 1690 C C . ASP B 1 84 ? -14.719 -6.484 7.211 1 94.93 84 ASP B C 1
ATOM 1692 O O . ASP B 1 84 ? -15.049 -7.501 6.598 1 94.93 84 ASP B O 1
ATOM 1696 N N . GLY B 1 85 ? -13.645 -6.401 7.999 1 96.34 85 GLY B N 1
ATOM 1697 C CA . GLY B 1 85 ? -12.87 -7.599 8.279 1 96.34 85 GLY B CA 1
ATOM 1698 C C . GLY B 1 85 ? -11.703 -7.79 7.329 1 96.34 85 GLY B C 1
ATOM 1699 O O . GLY B 1 85 ? -10.917 -8.727 7.483 1 96.34 85 GLY B O 1
ATOM 1700 N N . SER B 1 86 ? -11.577 -6.926 6.372 1 98.03 86 SER B N 1
ATOM 1701 C CA . SER B 1 86 ? -10.455 -6.973 5.441 1 98.03 86 SER B CA 1
ATOM 1702 C C . SER B 1 86 ? -9.151 -6.578 6.127 1 98.03 86 SER B C 1
ATOM 1704 O O . SER B 1 86 ? -9.165 -6.033 7.232 1 98.03 86 SER B O 1
ATOM 1706 N N . VAL B 1 87 ? -8.086 -6.923 5.492 1 98.75 87 VAL B N 1
ATOM 1707 C CA . VAL B 1 87 ? -6.755 -6.634 6.016 1 98.75 87 VAL B CA 1
ATOM 1708 C C . VAL B 1 87 ? -5.907 -5.971 4.934 1 98.75 87 VAL B C 1
ATOM 1710 O O . VAL B 1 87 ? -5.729 -6.526 3.848 1 98.75 87 VAL B O 1
ATOM 1713 N N . LEU B 1 88 ? -5.433 -4.772 5.211 1 98.93 88 LEU B N 1
ATOM 1714 C CA . LEU B 1 88 ? -4.439 -4.11 4.374 1 98.93 88 LEU B CA 1
ATOM 1715 C C . LEU B 1 88 ? -3.029 -4.546 4.757 1 98.93 88 LEU B C 1
ATOM 1717 O O . LEU B 1 88 ? -2.667 -4.526 5.936 1 98.93 88 LEU B O 1
ATOM 1721 N N . VAL B 1 89 ? -2.269 -4.979 3.786 1 98.95 89 VAL B N 1
ATOM 1722 C CA . VAL B 1 89 ? -0.913 -5.465 4.024 1 98.95 89 VAL B CA 1
ATOM 1723 C C . VAL B 1 89 ? 0.066 -4.732 3.11 1 98.95 89 VAL B C 1
ATOM 1725 O O . VAL B 1 89 ? -0.154 -4.639 1.9 1 98.95 89 VAL B O 1
ATOM 1728 N N . SER B 1 90 ? 1.094 -4.172 3.631 1 98.92 90 SER B N 1
ATOM 1729 C CA . SER B 1 90 ? 2.182 -3.548 2.887 1 98.92 90 SER B CA 1
ATOM 1730 C C . SER B 1 90 ? 3.513 -4.235 3.173 1 98.92 90 SER B C 1
ATOM 1732 O O . SER B 1 90 ? 3.91 -4.373 4.333 1 98.92 90 SER B O 1
ATOM 1734 N N . VAL B 1 91 ? 4.187 -4.658 2.141 1 98.9 91 VAL B N 1
ATOM 1735 C CA . VAL B 1 91 ? 5.448 -5.38 2.28 1 98.9 91 VAL B CA 1
ATOM 1736 C C . VAL B 1 91 ? 6.577 -4.574 1.643 1 98.9 91 VAL B C 1
ATOM 1738 O O . VAL B 1 91 ? 6.428 -4.051 0.536 1 98.9 91 VAL B O 1
ATOM 1741 N N . LEU B 1 92 ? 7.65 -4.414 2.315 1 98.77 92 LEU B N 1
ATOM 1742 C CA . LEU B 1 92 ? 8.929 -3.914 1.822 1 98.77 92 LEU B CA 1
ATOM 1743 C C . LEU B 1 92 ? 9.987 -5.011 1.843 1 98.77 92 LEU B C 1
ATOM 1745 O O . LEU B 1 92 ? 10.139 -5.714 2.845 1 98.77 92 LEU B O 1
ATOM 1749 N N . GLY B 1 93 ? 10.694 -5.153 0.754 1 98.6 93 GLY B N 1
ATOM 1750 C CA . GLY B 1 93 ? 11.73 -6.173 0.724 1 98.6 93 GLY B CA 1
ATOM 1751 C C . GLY B 1 93 ? 12.727 -5.977 -0.403 1 98.6 93 GLY B C 1
ATOM 1752 O O . GLY B 1 93 ? 12.757 -4.919 -1.035 1 98.6 93 GLY B O 1
ATOM 1753 N N . GLN B 1 94 ? 13.588 -6.963 -0.502 1 98.52 94 GLN B N 1
ATOM 1754 C CA . GLN B 1 94 ? 14.553 -7.055 -1.593 1 98.52 94 GLN B CA 1
ATOM 1755 C C . GLN B 1 94 ? 14.291 -8.286 -2.456 1 98.52 94 GLN B C 1
ATOM 1757 O O . GLN B 1 94 ? 13.904 -9.339 -1.944 1 98.52 94 GLN B O 1
ATOM 1762 N N . LEU B 1 95 ? 14.509 -8.137 -3.736 1 98.09 95 LEU B N 1
ATOM 1763 C CA . LEU B 1 95 ? 14.159 -9.161 -4.714 1 98.09 95 LEU B CA 1
ATOM 1764 C C . LEU B 1 95 ? 15.272 -9.332 -5.743 1 98.09 95 LEU B C 1
ATOM 1766 O O . LEU B 1 95 ? 15.795 -8.347 -6.268 1 98.09 95 LEU B O 1
ATOM 1770 N N . LYS B 1 96 ? 15.713 -10.51 -5.961 1 97.81 96 LYS B N 1
ATOM 1771 C CA . LYS B 1 96 ? 16.593 -10.888 -7.063 1 97.81 96 LYS B CA 1
ATOM 1772 C C . LYS B 1 96 ? 15.954 -11.968 -7.931 1 97.81 96 LYS B C 1
ATOM 1774 O O . LYS B 1 96 ? 15.578 -13.031 -7.433 1 97.81 96 LYS B O 1
ATOM 1779 N N . THR B 1 97 ? 15.773 -11.691 -9.16 1 96.24 97 THR B N 1
ATOM 1780 C CA . THR B 1 97 ? 15.283 -12.676 -10.117 1 96.24 97 THR B CA 1
ATOM 1781 C C . THR B 1 97 ? 16.357 -13.007 -11.15 1 96.24 97 THR B C 1
ATOM 1783 O O . THR B 1 97 ? 16.969 -12.107 -11.728 1 96.24 97 THR B O 1
ATOM 1786 N N . ASP B 1 98 ? 16.622 -14.277 -11.334 1 96.63 98 ASP B N 1
ATOM 1787 C CA . ASP B 1 98 ? 17.606 -14.761 -12.297 1 96.63 98 ASP B CA 1
ATOM 1788 C C . ASP B 1 98 ? 18.902 -13.958 -12.209 1 96.63 98 ASP B C 1
ATOM 1790 O O . ASP B 1 98 ? 19.53 -13.897 -11.15 1 96.63 98 ASP B O 1
ATOM 1794 N N . ASP B 1 99 ? 19.278 -13.273 -13.312 1 95.42 99 ASP B N 1
ATOM 1795 C CA . ASP B 1 99 ? 20.572 -12.599 -13.336 1 95.42 99 ASP B CA 1
ATOM 1796 C C . ASP B 1 99 ? 20.42 -11.107 -13.049 1 95.42 99 ASP B C 1
ATOM 1798 O O . ASP B 1 99 ? 21.388 -10.349 -13.147 1 95.42 99 ASP B O 1
ATOM 1802 N N . ASP B 1 100 ? 19.264 -10.741 -12.653 1 95.15 100 ASP B N 1
ATOM 1803 C CA . ASP B 1 100 ? 19.038 -9.337 -12.326 1 95.15 100 ASP B CA 1
ATOM 1804 C C . ASP B 1 100 ? 19.736 -8.958 -11.021 1 95.15 100 ASP B C 1
ATOM 1806 O O . ASP B 1 100 ? 20.009 -9.82 -10.184 1 95.15 100 ASP B O 1
ATOM 1810 N N . PRO B 1 101 ? 20.108 -7.716 -10.898 1 96.37 101 PRO B N 1
ATOM 1811 C CA . PRO B 1 101 ? 20.613 -7.286 -9.592 1 96.37 101 PRO B CA 1
ATOM 1812 C C . PRO B 1 101 ? 19.554 -7.366 -8.494 1 96.37 101 PRO B C 1
ATOM 1814 O O . PRO B 1 101 ? 18.365 -7.513 -8.788 1 96.37 101 PRO B O 1
ATOM 1817 N N . ILE B 1 102 ? 20.003 -7.293 -7.237 1 97.21 102 ILE B N 1
ATOM 1818 C CA . ILE B 1 102 ? 19.079 -7.183 -6.113 1 97.21 102 ILE B CA 1
ATOM 1819 C C . ILE B 1 102 ? 18.401 -5.815 -6.134 1 97.21 102 ILE B C 1
ATOM 1821 O O . ILE B 1 102 ? 19.074 -4.782 -6.18 1 97.21 102 ILE B O 1
ATOM 1825 N N . ASN B 1 103 ? 17.128 -5.783 -6.145 1 97.39 103 ASN B N 1
ATOM 1826 C CA . ASN B 1 103 ? 16.358 -4.545 -6.094 1 97.39 103 ASN B CA 1
ATOM 1827 C C . ASN B 1 103 ? 15.407 -4.524 -4.901 1 97.39 103 ASN B C 1
ATOM 1829 O O . ASN B 1 103 ? 14.869 -5.562 -4.513 1 97.39 103 ASN B O 1
ATOM 1833 N N . SER B 1 104 ? 15.241 -3.344 -4.356 1 98.33 104 SER B N 1
ATOM 1834 C CA . SER B 1 104 ? 14.151 -3.185 -3.399 1 98.33 104 SER B CA 1
ATOM 1835 C C . SER B 1 104 ? 12.795 -3.217 -4.095 1 98.33 104 SER B C 1
ATOM 1837 O O . SER B 1 104 ? 12.675 -2.808 -5.251 1 98.33 104 SER B O 1
ATOM 1839 N N . TYR B 1 105 ? 11.803 -3.736 -3.394 1 98.63 105 TYR B N 1
ATOM 1840 C CA . TYR B 1 105 ? 10.443 -3.742 -3.921 1 98.63 105 TYR B CA 1
ATOM 1841 C C . TYR B 1 105 ? 9.433 -3.41 -2.828 1 98.63 105 TYR B C 1
ATOM 1843 O O . TYR B 1 105 ? 9.739 -3.518 -1.638 1 98.63 105 TYR B O 1
ATOM 1851 N N . THR B 1 106 ? 8.301 -2.952 -3.198 1 98.81 106 THR B N 1
ATOM 1852 C CA . THR B 1 106 ? 7.126 -2.794 -2.349 1 98.81 106 THR B CA 1
ATOM 1853 C C . THR B 1 106 ? 5.928 -3.532 -2.94 1 98.81 106 THR B C 1
ATOM 1855 O O . THR B 1 106 ? 5.757 -3.572 -4.16 1 98.81 106 THR B O 1
ATOM 1858 N N . GLN B 1 107 ? 5.162 -4.104 -2.105 1 98.91 107 GLN B N 1
ATOM 1859 C CA . GLN B 1 107 ? 3.953 -4.805 -2.524 1 98.91 107 GLN B CA 1
ATOM 1860 C C . GLN B 1 107 ? 2.817 -4.586 -1.529 1 98.91 107 GLN B C 1
ATOM 1862 O O . GLN B 1 107 ? 3.021 -4.677 -0.316 1 98.91 107 GLN B O 1
ATOM 1867 N N . VAL B 1 108 ? 1.659 -4.249 -2.009 1 98.96 108 VAL B N 1
ATOM 1868 C CA . VAL B 1 108 ? 0.473 -3.991 -1.199 1 98.96 108 VAL B CA 1
ATOM 1869 C C . VAL B 1 108 ? -0.606 -5.023 -1.518 1 98.96 108 VAL B C 1
ATOM 1871 O O . VAL B 1 108 ? -0.839 -5.347 -2.685 1 98.96 108 VAL B O 1
ATOM 1874 N N . PHE B 1 109 ? -1.203 -5.559 -0.486 1 98.96 109 PHE B N 1
ATOM 1875 C CA . PHE B 1 109 ? -2.355 -6.443 -0.62 1 98.96 109 PHE B CA 1
ATOM 1876 C C . PHE B 1 109 ? -3.538 -5.916 0.183 1 98.96 109 PHE B C 1
ATOM 1878 O O . PHE B 1 109 ? -3.37 -5.45 1.312 1 98.96 109 PHE B O 1
ATOM 1885 N N . LEU B 1 110 ? -4.658 -5.966 -0.403 1 98.92 110 LEU B N 1
ATOM 1886 C CA . LEU B 1 110 ? -5.901 -5.89 0.358 1 98.92 110 LEU B CA 1
ATOM 1887 C C . LEU B 1 110 ? -6.623 -7.233 0.355 1 98.92 110 LEU B C 1
ATOM 1889 O O . LEU B 1 110 ? -7.113 -7.676 -0.687 1 98.92 110 LEU B O 1
ATOM 1893 N N . LEU B 1 111 ? -6.646 -7.865 1.503 1 98.8 111 LEU B N 1
ATOM 1894 C CA . LEU B 1 111 ? -7.271 -9.171 1.681 1 98.8 111 LEU B CA 1
ATOM 1895 C C . LEU B 1 111 ? -8.719 -9.023 2.138 1 98.8 111 LEU B C 1
ATOM 1897 O O . LEU B 1 111 ? -8.992 -8.367 3.146 1 98.8 111 LEU B O 1
ATOM 1901 N N . ARG B 1 112 ? -9.589 -9.64 1.458 1 97.93 112 ARG B N 1
ATOM 1902 C CA . ARG B 1 112 ? -11.005 -9.576 1.804 1 97.93 112 ARG B CA 1
ATOM 1903 C C . ARG B 1 112 ? -11.526 -10.943 2.235 1 97.93 112 ARG B C 1
ATOM 1905 O O . ARG B 1 112 ? -11.23 -11.955 1.596 1 97.93 112 ARG B O 1
ATOM 1912 N N . PRO B 1 113 ? -12.274 -10.916 3.297 1 96.64 113 PRO B N 1
ATOM 1913 C CA . PRO B 1 113 ? -12.812 -12.203 3.744 1 96.64 113 PRO B CA 1
ATOM 1914 C C . PRO B 1 113 ? -13.893 -12.746 2.812 1 96.64 113 PRO B C 1
ATOM 1916 O O . PRO B 1 113 ? -14.704 -11.978 2.288 1 96.64 113 PRO B O 1
ATOM 1919 N N . ALA B 1 114 ? -13.788 -14.021 2.506 1 93.57 114 ALA B N 1
ATOM 1920 C CA . ALA B 1 114 ? -14.799 -14.731 1.727 1 93.57 114 ALA B CA 1
ATOM 1921 C C . ALA B 1 114 ? -14.859 -16.205 2.119 1 93.57 114 ALA B C 1
ATOM 1923 O O . ALA B 1 114 ? -13.859 -16.921 2.019 1 93.57 114 ALA B O 1
ATOM 1924 N N . ASN B 1 115 ? -16.058 -16.639 2.504 1 91.17 115 ASN B N 1
ATOM 1925 C CA . ASN B 1 115 ? -16.325 -18.047 2.78 1 91.17 115 ASN B CA 1
ATOM 1926 C C . ASN B 1 115 ? -15.306 -18.63 3.755 1 91.17 115 ASN B C 1
ATOM 1928 O O . ASN B 1 115 ? -14.69 -19.66 3.473 1 91.17 115 ASN B O 1
ATOM 1932 N N . GLY B 1 116 ? -14.939 -17.908 4.851 1 89.7 116 GLY B N 1
ATOM 1933 C CA . GLY B 1 116 ? -14.053 -18.408 5.891 1 89.7 116 GLY B CA 1
ATOM 1934 C C . GLY B 1 116 ? -12.584 -18.269 5.54 1 89.7 116 GLY B C 1
ATOM 1935 O O . GLY B 1 116 ? -11.717 -18.762 6.265 1 89.7 116 GLY B O 1
ATOM 1936 N N . SER B 1 117 ? -12.271 -17.757 4.44 1 94.46 117 SER B N 1
ATOM 1937 C CA . SER B 1 117 ? -10.909 -17.472 4.002 1 94.46 117 SER B CA 1
ATOM 1938 C C . SER B 1 117 ? -10.789 -16.052 3.457 1 94.46 117 SER B C 1
ATOM 1940 O O . SER B 1 117 ? -11.575 -15.174 3.819 1 94.46 117 SER B O 1
ATOM 1942 N N . PHE B 1 118 ? -9.667 -15.823 2.833 1 97.5 118 PHE B N 1
ATOM 1943 C CA . PHE B 1 118 ? -9.423 -14.514 2.238 1 97.5 118 PHE B CA 1
ATOM 1944 C C . PHE B 1 118 ? -9.03 -14.651 0.772 1 97.5 118 PHE B C 1
ATOM 1946 O O . PHE B 1 118 ? -8.426 -15.651 0.377 1 97.5 118 PHE B O 1
ATOM 1953 N N . PHE B 1 119 ? -9.437 -13.753 0.016 1 98.31 119 PHE B N 1
ATOM 1954 C CA . PHE B 1 119 ? -8.874 -13.599 -1.32 1 98.31 119 PHE B CA 1
ATOM 1955 C C . PHE B 1 119 ? -8.218 -12.232 -1.477 1 98.31 119 PHE B C 1
ATOM 1957 O O . PHE B 1 119 ? -8.452 -11.329 -0.669 1 98.31 119 PHE B O 1
ATOM 1964 N N . ILE B 1 120 ? -7.383 -12.079 -2.474 1 98.86 120 ILE B N 1
ATOM 1965 C CA . ILE B 1 120 ? -6.74 -10.809 -2.795 1 98.86 120 ILE B CA 1
ATOM 1966 C C . ILE B 1 120 ? -7.685 -9.948 -3.63 1 98.86 120 ILE B C 1
ATOM 1968 O O . ILE B 1 120 ? -7.925 -10.239 -4.804 1 98.86 120 ILE B O 1
ATOM 1972 N N . ALA B 1 121 ? -8.155 -8.936 -3.008 1 98.69 121 ALA B N 1
ATOM 1973 C CA . ALA B 1 121 ? -9.029 -8.016 -3.73 1 98.69 121 ALA B CA 1
ATOM 1974 C C . ALA B 1 121 ? -8.217 -7.013 -4.545 1 98.69 121 ALA B C 1
ATOM 1976 O O . ALA B 1 121 ? -8.596 -6.662 -5.665 1 98.69 121 ALA B O 1
ATOM 1977 N N . ASN B 1 122 ? -7.153 -6.545 -3.994 1 98.93 122 ASN B N 1
ATOM 1978 C CA . ASN B 1 122 ? -6.246 -5.599 -4.636 1 98.93 122 ASN B CA 1
ATOM 1979 C C . ASN B 1 122 ? -4.786 -5.963 -4.381 1 98.93 122 ASN B C 1
ATOM 1981 O O . ASN B 1 122 ? -4.427 -6.372 -3.275 1 98.93 122 ASN B O 1
ATOM 1985 N N . GLU B 1 123 ? -3.982 -5.782 -5.356 1 98.96 123 GLU B N 1
ATOM 1986 C CA . GLU B 1 123 ? -2.543 -6.016 -5.275 1 98.96 123 GLU B CA 1
ATOM 1987 C C . GLU B 1 123 ? -1.771 -5.005 -6.118 1 98.96 123 GLU B C 1
ATOM 1989 O O . GLU B 1 123 ? -2.099 -4.783 -7.285 1 98.96 123 GLU B O 1
ATOM 1994 N N . ILE B 1 124 ? -0.782 -4.361 -5.555 1 98.93 124 ILE B N 1
ATOM 1995 C CA . ILE B 1 124 ? 0.091 -3.439 -6.275 1 98.93 124 ILE B CA 1
ATOM 1996 C C . ILE B 1 124 ? 1.551 -3.791 -6 1 98.93 124 ILE B C 1
ATOM 1998 O O . ILE B 1 124 ? 1.964 -3.896 -4.843 1 98.93 124 ILE B O 1
ATOM 2002 N N . PHE B 1 125 ? 2.295 -4.021 -7.024 1 98.79 125 PHE B N 1
ATOM 2003 C CA . PHE B 1 125 ? 3.71 -4.361 -6.925 1 98.79 125 PHE B CA 1
ATOM 2004 C C . PHE B 1 125 ? 4.563 -3.355 -7.688 1 98.79 125 PHE B C 1
ATOM 2006 O O . PHE B 1 125 ? 4.267 -3.029 -8.839 1 98.79 125 PHE B O 1
ATOM 2013 N N . ARG B 1 126 ? 5.671 -2.859 -7.037 1 98.32 126 ARG B N 1
ATOM 2014 C CA . ARG B 1 126 ? 6.658 -2.018 -7.708 1 98.32 126 ARG B CA 1
ATOM 2015 C C . ARG B 1 126 ? 8.067 -2.331 -7.217 1 98.32 126 ARG B C 1
ATOM 2017 O O . ARG B 1 126 ? 8.289 -2.504 -6.017 1 98.32 126 ARG B O 1
ATOM 2024 N N . LEU B 1 127 ? 9.019 -2.331 -8.215 1 97.93 127 LEU B N 1
ATOM 2025 C CA . LEU B 1 127 ? 10.424 -2.186 -7.851 1 97.93 127 LEU B CA 1
ATOM 2026 C C . LEU B 1 127 ? 10.734 -0.751 -7.44 1 97.93 127 LEU B C 1
ATOM 2028 O O . LEU B 1 127 ? 10.153 0.194 -7.98 1 97.93 127 LEU B O 1
ATOM 2032 N N . VAL B 1 128 ? 11.574 -0.61 -6.458 1 98.19 128 VAL B N 1
ATOM 2033 C CA . VAL B 1 128 ? 11.963 0.724 -6.012 1 98.19 128 VAL B CA 1
ATOM 2034 C C . VAL B 1 128 ? 13.062 1.272 -6.919 1 98.19 128 VAL B C 1
ATOM 2036 O O . VAL B 1 128 ? 14.247 1.185 -6.591 1 98.19 128 VAL B O 1
ATOM 2039 N N . LEU B 1 129 ? 12.653 1.829 -7.967 1 96.7 129 LEU B N 1
ATOM 2040 C CA . LEU B 1 129 ? 13.518 2.437 -8.973 1 96.7 129 LEU B CA 1
ATOM 2041 C C . LEU B 1 129 ? 13.069 3.861 -9.286 1 96.7 129 LEU B C 1
ATOM 2043 O O . LEU B 1 129 ? 11.87 4.133 -9.375 1 96.7 129 LEU B O 1
ATOM 2047 N N . HIS B 1 130 ? 14.101 4.766 -9.351 1 94.35 130 HIS B N 1
ATOM 2048 C CA . HIS B 1 130 ? 13.796 6.169 -9.609 1 94.35 130 HIS B CA 1
ATOM 2049 C C . HIS B 1 130 ? 14.378 6.623 -10.943 1 94.35 130 HIS B C 1
ATOM 2051 O O . HIS B 1 130 ? 15.457 6.176 -11.339 1 94.35 130 HIS B O 1
ATOM 2057 N N . ASP B 1 131 ? 13.567 6.79 -11.972 1 76.07 131 ASP B N 1
ATOM 2058 C CA . ASP B 1 131 ? 14.044 7.211 -13.285 1 76.07 131 ASP B CA 1
ATOM 2059 C C . ASP B 1 131 ? 15.083 8.323 -13.161 1 76.07 131 ASP B C 1
ATOM 2061 O O . ASP B 1 131 ? 14.814 9.368 -12.564 1 76.07 131 ASP B O 1
ATOM 2065 N N . LEU B 1 132 ? 16.358 8.026 -12.764 1 50.95 132 LEU B N 1
ATOM 2066 C CA . LEU B 1 132 ? 17.353 9.082 -12.913 1 50.95 132 LEU B CA 1
ATOM 2067 C C . LEU B 1 132 ? 17.404 9.582 -14.352 1 50.95 132 LEU B C 1
ATOM 2069 O O . LEU B 1 132 ? 17.161 8.817 -15.288 1 50.95 132 LEU B O 1
#

Solvent-accessible surface area (backbone atoms only — not comparable to full-atom values): 13837 Å² total; per-residue (Å²): 123,48,56,39,88,57,32,60,60,51,44,53,52,46,52,53,49,50,48,66,36,56,57,46,52,50,52,67,60,21,43,62,59,48,49,78,37,36,37,69,70,69,14,36,40,29,54,73,84,46,73,41,58,11,28,68,52,47,44,52,54,55,59,68,51,80,53,64,40,62,46,76,46,81,66,48,77,49,61,44,61,33,52,82,37,22,30,41,32,41,37,36,30,37,40,28,47,64,89,48,68,79,37,43,34,40,38,38,38,34,34,35,68,50,95,94,42,62,29,41,39,33,36,40,37,38,68,71,69,69,91,123,122,47,55,39,89,56,33,60,60,50,45,54,53,46,53,54,50,49,48,65,36,55,56,47,51,49,53,69,60,20,44,63,58,48,50,79,38,35,36,70,70,69,14,37,40,29,55,72,84,47,73,42,58,11,31,68,53,47,43,52,55,55,57,68,52,80,53,65,40,60,48,77,46,82,64,50,76,50,61,44,61,34,54,84,39,23,30,42,32,43,37,37,29,38,39,29,45,64,90,49,68,80,37,44,32,40,38,37,39,33,33,35,68,51,95,93,42,62,28,39,39,34,34,41,39,38,68,72,70,68,91,122

Radius of gyration: 18.14 Å; Cα contacts (8 Å, |Δi|>4): 557; chains: 2; bounding box: 42×50×37 Å

InterPro domains:
  IPR002075 Nuclear transport factor 2 domain [PF02136] (10-127)
  IPR018222 Nuclear transport factor 2, eukaryote [PS50177] (10-127)
  IPR018222 Nuclear transport factor 2, eukaryote [cd00780] (6-128)
  IPR032710 NTF2-like domain superfamily [SSF54427] (4-131)
  IPR045875 Nuclear transport factor 2 [PTHR12612] (5-128)